Protein AF-A0A925LP72-F1 (afdb_monomer_lite)

pLDDT: mean 83.02, std 10.01, range [37.78, 94.12]

Sequence (219 aa):
MRVFANLFLILFLADGGFSLVDELVSLFSPLMPFTALRSLLAVTVIVMAVPLYLCLGIDRRLPKRVFLPLLIFVYWSLISTWLFPVLADIRIYGLLMAGVQVVLGSLPLCCFRKGGARSLTMPPELFAAPFFSLRNTLIFSAANLPVIPLALVLLVFCAANAYMAEHTSGFMRLEPGGLKMTEKIYRRDNRTIRLAAMIHVGDRQYYDELAGSLAAGRL

Radius of gyration: 23.76 Å; chains: 1; bounding box: 60×34×74 Å

Structure (mmCIF, N/CA/C/O backbone):
data_AF-A0A925LP72-F1
#
_entry.id   AF-A0A925LP72-F1
#
loop_
_atom_site.group_PDB
_atom_site.id
_atom_site.type_symbol
_atom_site.label_atom_id
_atom_site.label_alt_id
_atom_site.label_comp_id
_atom_site.label_asym_id
_atom_site.label_entity_id
_atom_site.label_seq_id
_atom_site.pdbx_PDB_ins_code
_atom_site.Cartn_x
_atom_site.Cartn_y
_atom_site.Cartn_z
_atom_site.occupancy
_atom_site.B_iso_or_equiv
_atom_site.auth_seq_id
_atom_site.auth_comp_id
_atom_site.auth_asym_id
_atom_site.auth_atom_id
_atom_site.pdbx_PDB_model_num
ATOM 1 N N . MET A 1 1 ? 6.183 -9.460 -20.110 1.00 79.62 1 MET A N 1
ATOM 2 C CA . MET A 1 1 ? 6.707 -8.375 -19.244 1.00 79.62 1 MET A CA 1
ATOM 3 C C . MET A 1 1 ? 6.144 -6.999 -19.576 1.00 79.62 1 MET A C 1
ATOM 5 O O . MET A 1 1 ? 5.498 -6.430 -18.710 1.00 79.62 1 MET A O 1
ATOM 9 N N . ARG A 1 2 ? 6.281 -6.474 -20.805 1.00 80.94 2 ARG A N 1
ATOM 10 C CA . ARG A 1 2 ? 5.743 -5.141 -21.164 1.00 80.94 2 ARG A CA 1
ATOM 11 C C . ARG A 1 2 ? 4.233 -4.984 -20.924 1.00 80.94 2 ARG A C 1
ATOM 13 O O . ARG A 1 2 ? 3.815 -4.004 -20.325 1.00 80.94 2 ARG A O 1
ATOM 20 N N . VAL A 1 3 ? 3.425 -5.951 -21.374 1.00 84.00 3 VAL A N 1
ATOM 21 C CA . VAL A 1 3 ? 1.957 -5.924 -21.191 1.00 84.00 3 VAL A CA 1
ATOM 22 C C . VAL A 1 3 ? 1.596 -5.884 -19.708 1.00 84.00 3 VAL A C 1
ATOM 24 O O . VAL A 1 3 ? 0.814 -5.041 -19.296 1.00 84.00 3 VAL A O 1
ATOM 27 N N . PHE A 1 4 ? 2.238 -6.733 -18.907 1.00 86.44 4 PHE A N 1
ATOM 28 C CA . PHE A 1 4 ? 2.049 -6.794 -17.459 1.00 86.44 4 PHE A CA 1
ATOM 29 C C . PHE A 1 4 ? 2.408 -5.471 -16.760 1.00 86.44 4 PHE A C 1
ATOM 31 O O . PHE A 1 4 ? 1.624 -4.951 -15.975 1.00 86.44 4 PHE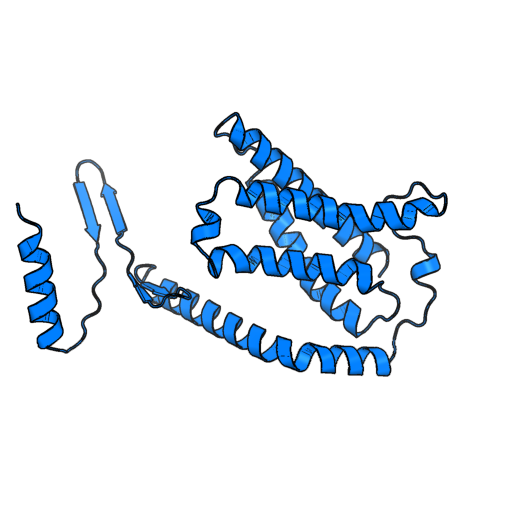 A O 1
ATOM 38 N N . ALA A 1 5 ? 3.557 -4.886 -17.105 1.00 86.19 5 ALA A N 1
ATOM 39 C CA . ALA A 1 5 ? 4.023 -3.616 -16.554 1.00 86.19 5 ALA A CA 1
ATOM 40 C C . ALA A 1 5 ? 3.095 -2.436 -16.914 1.00 86.19 5 ALA A C 1
ATOM 42 O O . ALA A 1 5 ? 2.799 -1.594 -16.068 1.00 86.19 5 ALA A O 1
ATOM 43 N N . ASN A 1 6 ? 2.597 -2.395 -18.154 1.00 87.69 6 ASN A N 1
ATOM 44 C CA . ASN A 1 6 ? 1.632 -1.384 -18.589 1.00 87.69 6 ASN A CA 1
ATOM 45 C C . ASN A 1 6 ? 0.260 -1.586 -17.939 1.00 87.69 6 ASN A C 1
ATOM 47 O O . ASN A 1 6 ? -0.360 -0.610 -17.534 1.00 87.69 6 ASN A O 1
ATOM 51 N N . LEU A 1 7 ? -0.202 -2.835 -17.810 1.00 90.31 7 LEU A N 1
ATOM 52 C CA . LEU A 1 7 ? -1.453 -3.156 -17.127 1.00 90.31 7 LEU A CA 1
ATOM 53 C C . LEU A 1 7 ? -1.408 -2.681 -15.673 1.00 90.31 7 LEU A C 1
ATOM 55 O O . LEU A 1 7 ? -2.336 -2.014 -15.230 1.00 90.31 7 LEU A O 1
ATOM 59 N N . PHE A 1 8 ? -0.308 -2.950 -14.962 1.00 91.25 8 PHE A N 1
ATOM 60 C CA . PHE A 1 8 ? -0.110 -2.435 -13.609 1.00 91.25 8 PHE A CA 1
ATOM 61 C C . PHE A 1 8 ? -0.178 -0.905 -13.563 1.00 91.25 8 PHE A C 1
ATOM 63 O O . PHE A 1 8 ? -0.885 -0.360 -12.725 1.00 91.25 8 PHE A O 1
ATOM 70 N N . LEU A 1 9 ? 0.510 -0.206 -14.474 1.00 90.12 9 LEU A N 1
ATOM 71 C CA . LEU A 1 9 ? 0.504 1.259 -14.508 1.00 90.12 9 LEU A CA 1
ATOM 72 C C . LEU A 1 9 ? -0.904 1.828 -14.752 1.00 90.12 9 LEU A C 1
ATOM 74 O O . LEU A 1 9 ? -1.298 2.789 -14.097 1.00 90.12 9 LEU A O 1
ATOM 78 N N . ILE A 1 10 ? -1.663 1.223 -15.670 1.00 90.56 10 ILE A N 1
ATOM 79 C CA . ILE A 1 10 ? -3.043 1.620 -15.972 1.00 90.56 10 ILE A CA 1
ATOM 80 C C . ILE A 1 10 ? -3.939 1.394 -14.754 1.00 90.56 10 ILE A C 1
ATOM 82 O O . ILE A 1 10 ? -4.681 2.297 -14.383 1.00 90.56 10 ILE A O 1
ATOM 86 N N . LEU A 1 11 ? -3.851 0.225 -14.114 1.00 92.44 11 LEU A N 1
ATOM 87 C CA . LEU A 1 11 ? -4.634 -0.090 -12.918 1.00 92.44 11 LEU A CA 1
ATOM 88 C C . LEU A 1 11 ? -4.282 0.837 -11.751 1.00 92.44 11 LEU A C 1
ATOM 90 O O . LEU A 1 11 ? -5.181 1.345 -11.095 1.00 92.44 11 LEU A O 1
ATOM 94 N N . PHE A 1 12 ? -2.995 1.114 -11.539 1.00 92.50 12 PHE A N 1
ATOM 95 C CA . PHE A 1 12 ? -2.516 2.029 -10.503 1.00 92.50 12 PHE A CA 1
ATOM 96 C C . PHE A 1 12 ? -3.043 3.456 -10.706 1.00 92.50 12 PHE A C 1
ATOM 98 O O . PHE A 1 12 ? -3.437 4.118 -9.745 1.00 92.50 12 PHE A O 1
ATOM 105 N N . LEU A 1 13 ? -3.072 3.928 -11.957 1.00 92.56 13 LEU A N 1
ATOM 106 C CA . LEU A 1 13 ? -3.599 5.246 -12.299 1.00 92.56 13 LEU A CA 1
ATOM 107 C C . LEU A 1 13 ? -5.129 5.295 -12.210 1.00 92.56 13 LEU A C 1
ATOM 109 O O . LEU A 1 13 ? -5.672 6.292 -11.744 1.00 92.56 13 LEU A O 1
ATOM 113 N N . ALA A 1 14 ? -5.816 4.233 -12.638 1.00 91.81 14 ALA A N 1
ATOM 114 C CA . ALA A 1 14 ? -7.264 4.117 -12.511 1.00 91.81 14 ALA A CA 1
ATOM 115 C C . ALA A 1 14 ? -7.679 4.150 -11.036 1.00 91.81 14 ALA A C 1
ATOM 117 O O . ALA A 1 14 ? -8.531 4.951 -10.669 1.00 91.81 14 ALA A O 1
ATOM 118 N N . ASP A 1 15 ? -7.028 3.353 -10.190 1.00 92.75 15 ASP A N 1
ATOM 119 C CA . ASP A 1 15 ? -7.256 3.324 -8.744 1.00 92.75 15 ASP A CA 1
ATOM 120 C C . ASP A 1 15 ? -7.061 4.706 -8.097 1.00 92.75 15 ASP A C 1
ATOM 122 O O . ASP A 1 15 ? -7.951 5.202 -7.404 1.00 92.75 15 ASP A O 1
ATOM 126 N N . GLY A 1 16 ? -5.955 5.391 -8.409 1.00 90.62 16 GLY A N 1
ATOM 127 C CA . GLY A 1 16 ? -5.700 6.747 -7.914 1.00 90.62 16 GLY A CA 1
ATOM 128 C C . GLY A 1 16 ? -6.714 7.772 -8.426 1.00 90.62 16 GLY A C 1
ATOM 129 O O . GLY A 1 16 ? -7.146 8.643 -7.676 1.00 90.62 16 GLY A O 1
ATOM 130 N N . GLY A 1 17 ? -7.137 7.655 -9.687 1.00 91.00 17 GLY A N 1
ATOM 131 C CA . GLY A 1 17 ? -8.139 8.531 -10.292 1.00 91.00 17 GLY A CA 1
ATOM 132 C C . GLY A 1 17 ? -9.524 8.366 -9.666 1.00 91.00 17 GLY A C 1
ATOM 133 O O . GLY A 1 17 ? -10.138 9.360 -9.286 1.00 91.00 17 GLY A O 1
ATOM 134 N N . PHE A 1 18 ? -9.996 7.125 -9.503 1.00 91.44 18 PHE A N 1
ATOM 135 C CA . PHE A 1 18 ? -11.258 6.846 -8.813 1.00 91.44 18 PHE A CA 1
ATOM 136 C C . PHE A 1 18 ? -11.201 7.288 -7.354 1.00 91.44 18 PHE A C 1
ATOM 138 O O . PHE A 1 18 ? -12.148 7.909 -6.885 1.00 91.44 18 PHE A O 1
ATOM 145 N N . SER A 1 19 ? -10.083 7.041 -6.665 1.00 90.50 19 SER A N 1
ATOM 146 C CA . SER A 1 19 ? -9.875 7.513 -5.294 1.00 90.50 19 SER A CA 1
ATOM 147 C C . SER A 1 19 ? -9.946 9.034 -5.202 1.00 90.50 19 SER A C 1
ATOM 149 O O . SER A 1 19 ? -10.631 9.558 -4.334 1.00 90.50 19 SER A O 1
ATOM 151 N N . LEU A 1 20 ? -9.315 9.759 -6.129 1.00 90.56 20 LEU A N 1
ATOM 152 C CA . LEU A 1 20 ? -9.343 11.220 -6.136 1.00 90.56 20 LEU A CA 1
ATOM 153 C C . LEU A 1 20 ? -10.759 11.760 -6.363 1.00 90.56 20 LEU A C 1
ATOM 155 O O . LEU A 1 20 ? -11.167 12.704 -5.694 1.00 90.56 20 LEU A O 1
ATOM 159 N N . VAL A 1 21 ? -11.513 11.164 -7.290 1.00 90.19 21 VAL A N 1
ATOM 160 C CA . VAL A 1 21 ? -12.903 11.557 -7.552 1.00 90.19 21 VAL A CA 1
ATOM 161 C C . VAL A 1 21 ? -13.789 11.276 -6.339 1.00 90.19 21 VAL A C 1
ATOM 163 O O . VAL A 1 21 ? -14.541 12.160 -5.947 1.00 90.19 21 VAL A O 1
ATOM 166 N N . ASP A 1 22 ? -13.689 10.092 -5.729 1.00 88.19 22 ASP A N 1
ATOM 167 C CA . ASP A 1 22 ? -14.488 9.711 -4.552 1.00 88.19 22 ASP A CA 1
ATOM 168 C C . ASP A 1 22 ? -14.192 10.654 -3.368 1.00 88.19 22 ASP A C 1
ATOM 170 O O . ASP A 1 22 ? -15.114 11.189 -2.755 1.00 88.19 22 ASP A O 1
ATOM 174 N N . GLU A 1 23 ? -12.913 10.964 -3.119 1.00 88.94 23 GLU A N 1
ATOM 175 C CA . GLU A 1 23 ? -12.492 11.909 -2.076 1.00 88.94 23 GLU A CA 1
ATOM 176 C C . GLU A 1 23 ? -12.996 13.335 -2.355 1.00 88.94 23 GLU A C 1
ATOM 178 O O . GLU A 1 23 ? -13.520 13.992 -1.456 1.00 88.94 23 GLU A O 1
ATOM 183 N N . LEU A 1 24 ? -12.919 13.812 -3.604 1.00 88.69 24 LEU A N 1
ATOM 184 C CA . LEU A 1 24 ? -13.443 15.127 -3.991 1.00 88.69 24 LEU A CA 1
ATOM 185 C C . LEU A 1 24 ? -14.967 15.205 -3.861 1.00 88.69 24 LEU A C 1
ATOM 187 O O . LEU A 1 24 ? -15.479 16.199 -3.352 1.00 88.69 24 LEU A O 1
ATOM 191 N N . VAL A 1 25 ? -15.698 14.173 -4.288 1.00 87.69 25 VAL A N 1
ATOM 192 C CA . VAL A 1 25 ? -17.160 14.107 -4.133 1.00 87.69 25 VAL A CA 1
ATOM 193 C C . VAL A 1 25 ? -17.532 14.111 -2.653 1.00 87.69 25 VAL A C 1
ATOM 195 O O . VAL A 1 25 ? -18.443 14.848 -2.272 1.00 87.69 25 VAL A O 1
ATOM 198 N N . SER A 1 26 ? -16.771 13.396 -1.815 1.00 85.19 26 SER A N 1
ATOM 199 C CA . SER A 1 26 ? -16.993 13.337 -0.367 1.00 85.19 26 SER A CA 1
ATOM 200 C C . SER A 1 26 ? -16.921 14.711 0.323 1.00 85.19 26 SER A C 1
ATOM 202 O O . SER A 1 26 ? -17.519 14.919 1.384 1.00 85.19 26 SER A O 1
ATOM 204 N N . LEU A 1 27 ? -16.207 15.680 -0.271 1.00 84.94 27 LEU A N 1
ATOM 205 C CA . LEU A 1 27 ? -16.134 17.053 0.237 1.00 84.94 27 LEU A CA 1
ATOM 206 C C . LEU A 1 27 ? -17.454 17.810 0.061 1.00 84.94 27 LEU A C 1
ATOM 208 O O . LEU A 1 27 ? -17.785 18.627 0.919 1.00 84.94 27 LEU A O 1
ATOM 212 N N . PHE A 1 28 ? -18.196 17.535 -1.015 1.00 84.50 28 PHE A N 1
ATOM 213 C CA . PHE A 1 28 ? -19.440 18.232 -1.363 1.00 84.50 28 PHE A CA 1
ATOM 214 C C . PHE A 1 28 ? -20.700 17.465 -0.950 1.00 84.50 28 PHE A C 1
ATOM 216 O O . PHE A 1 28 ? -21.743 18.073 -0.725 1.00 84.50 28 PHE A O 1
ATOM 223 N N . SER A 1 29 ? -20.623 16.140 -0.856 1.00 81.31 29 SER A N 1
ATOM 224 C CA . SER A 1 29 ? -21.742 15.268 -0.509 1.00 81.31 29 SER A CA 1
ATOM 225 C C . SER A 1 29 ? -21.229 14.052 0.261 1.00 81.31 29 SER A C 1
ATOM 227 O O . SER A 1 29 ? -20.168 13.545 -0.074 1.00 81.31 29 SER A O 1
ATOM 229 N N . PRO A 1 30 ? -21.961 13.512 1.250 1.00 78.75 30 PRO A N 1
ATOM 230 C CA . PRO A 1 30 ? -21.555 12.292 1.958 1.00 78.75 30 PRO A CA 1
ATOM 231 C C . PRO A 1 30 ? -21.614 11.018 1.090 1.00 78.75 30 PRO A C 1
ATOM 233 O O . PRO A 1 30 ? -21.387 9.918 1.591 1.00 78.75 30 PRO A O 1
ATOM 236 N N . LEU A 1 31 ? -21.957 11.135 -0.194 1.00 77.69 31 LEU A N 1
ATOM 237 C CA . LEU A 1 31 ? -22.021 10.018 -1.128 1.00 77.69 31 LEU A CA 1
ATOM 238 C C . LEU A 1 31 ? -20.611 9.576 -1.538 1.00 77.69 31 LEU A C 1
ATOM 240 O O . LEU A 1 31 ? -19.831 10.378 -2.041 1.00 77.69 31 LEU A O 1
ATOM 244 N N . MET A 1 32 ? -20.330 8.279 -1.402 1.00 75.38 32 MET A N 1
ATOM 245 C CA . MET A 1 32 ? -19.122 7.635 -1.931 1.00 75.38 32 MET A CA 1
ATOM 246 C C . MET A 1 32 ? -19.515 6.586 -2.986 1.00 75.38 32 MET A C 1
ATOM 248 O O . MET A 1 32 ? -19.580 5.386 -2.701 1.00 75.38 32 MET A O 1
ATOM 252 N N . PRO A 1 33 ? -19.899 7.019 -4.199 1.00 76.50 33 PRO A N 1
ATOM 253 C CA . PRO A 1 33 ? -20.517 6.145 -5.196 1.00 76.50 33 PRO A CA 1
ATOM 254 C C . PRO A 1 33 ? -19.574 5.056 -5.724 1.00 76.50 33 PRO A C 1
ATOM 256 O O . PRO A 1 33 ? -20.047 4.030 -6.212 1.00 76.50 33 PRO A O 1
ATOM 2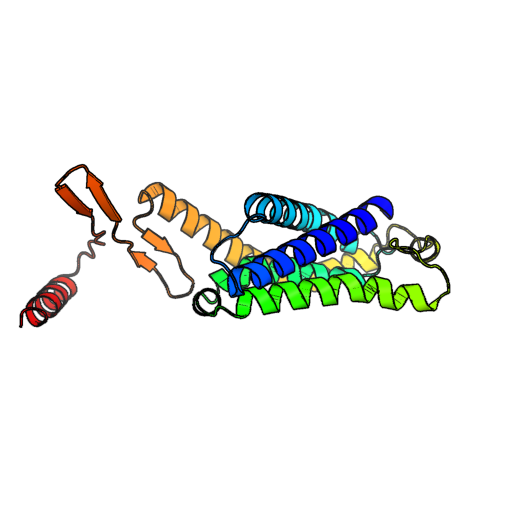59 N N . PHE A 1 34 ? -18.255 5.248 -5.625 1.00 85.25 34 PHE A N 1
ATOM 260 C CA . PHE A 1 34 ? -17.272 4.341 -6.221 1.00 85.25 34 PHE A CA 1
ATOM 261 C C . PHE A 1 34 ? -16.526 3.480 -5.203 1.00 85.25 34 PHE A C 1
ATOM 263 O O . PHE A 1 34 ? -15.600 2.771 -5.593 1.00 85.25 34 PHE A O 1
ATOM 270 N N . THR A 1 35 ? -16.931 3.466 -3.928 1.00 85.25 35 THR A N 1
ATOM 271 C CA . THR A 1 35 ? -16.190 2.757 -2.870 1.00 85.25 35 THR A CA 1
ATOM 272 C C . THR A 1 35 ? -15.941 1.284 -3.195 1.00 85.25 35 THR A C 1
ATOM 274 O O . THR A 1 35 ? -14.809 0.825 -3.082 1.00 85.25 35 THR A O 1
ATOM 277 N N . ALA A 1 36 ? -16.954 0.544 -3.659 1.00 86.44 36 ALA A N 1
ATOM 278 C CA . ALA A 1 36 ? -16.795 -0.876 -3.985 1.00 86.44 36 ALA A CA 1
ATOM 279 C C . ALA A 1 36 ? -15.799 -1.106 -5.138 1.00 86.44 36 ALA A C 1
ATOM 281 O O . ALA A 1 36 ? -14.944 -1.990 -5.062 1.00 86.44 36 ALA A O 1
ATOM 282 N N . LEU A 1 37 ? -15.881 -0.282 -6.189 1.00 88.69 37 LEU A N 1
ATOM 283 C CA . LEU A 1 37 ? -14.972 -0.350 -7.333 1.00 88.69 37 LEU A CA 1
ATOM 284 C C . LEU A 1 37 ? -13.542 0.027 -6.928 1.00 88.69 37 LEU A C 1
ATOM 286 O O . LEU A 1 37 ? -12.600 -0.664 -7.304 1.00 88.69 37 LEU A O 1
ATOM 290 N N . ARG A 1 38 ? -13.389 1.079 -6.118 1.00 88.38 38 ARG A N 1
ATOM 291 C CA . ARG A 1 38 ? -12.112 1.523 -5.554 1.00 88.38 38 ARG A CA 1
ATOM 292 C C . ARG A 1 38 ? -11.467 0.422 -4.718 1.00 88.38 38 ARG A C 1
ATOM 294 O O . ARG A 1 38 ? -10.306 0.104 -4.929 1.00 88.38 38 ARG A O 1
ATOM 301 N N . SER A 1 39 ? -12.221 -0.226 -3.829 1.00 88.69 39 SER A N 1
ATOM 302 C CA . SER A 1 39 ? -11.709 -1.349 -3.036 1.00 88.69 39 SER A CA 1
ATOM 303 C C . SER A 1 39 ? -11.246 -2.517 -3.913 1.00 88.69 39 SER A C 1
ATOM 305 O O . SER A 1 39 ? -10.181 -3.079 -3.663 1.00 88.69 39 SER A O 1
ATOM 307 N N . LEU A 1 40 ? -11.999 -2.864 -4.962 1.00 91.94 40 LEU A N 1
ATOM 308 C CA . LEU A 1 40 ? -11.613 -3.923 -5.898 1.00 91.94 40 LEU A CA 1
ATOM 309 C C . LEU A 1 40 ? -10.328 -3.573 -6.666 1.00 91.94 40 LEU A C 1
ATOM 311 O O . LEU A 1 40 ? -9.435 -4.415 -6.803 1.00 91.94 40 LEU A O 1
ATOM 315 N N . LEU A 1 41 ? -10.224 -2.336 -7.158 1.00 91.94 41 LEU A N 1
ATOM 316 C CA . LEU A 1 41 ? -9.043 -1.844 -7.864 1.00 91.94 41 LEU A CA 1
ATOM 317 C C . LEU A 1 41 ? -7.819 -1.823 -6.948 1.00 91.94 41 LEU A C 1
ATOM 319 O O . LEU A 1 41 ? -6.793 -2.390 -7.321 1.00 91.94 41 LEU A O 1
ATOM 323 N N . ALA A 1 42 ? -7.944 -1.278 -5.738 1.00 90.81 42 ALA A N 1
ATOM 324 C CA . ALA A 1 42 ? -6.874 -1.238 -4.749 1.00 90.81 42 ALA A CA 1
ATOM 325 C C . ALA A 1 42 ? -6.340 -2.645 -4.430 1.00 90.81 42 ALA A C 1
ATOM 327 O O . ALA A 1 42 ? -5.132 -2.882 -4.497 1.00 90.81 42 ALA A O 1
ATOM 328 N N . VAL A 1 43 ? -7.226 -3.617 -4.172 1.00 91.19 43 VAL A N 1
ATOM 329 C CA . VAL A 1 43 ? -6.825 -5.018 -3.940 1.00 91.19 43 VAL A CA 1
ATOM 330 C C . VAL A 1 43 ? -6.106 -5.591 -5.160 1.00 91.19 43 VAL A C 1
ATOM 332 O O . VAL A 1 43 ? -5.055 -6.215 -5.021 1.00 91.19 43 VAL A O 1
ATOM 335 N N . THR A 1 44 ? -6.621 -5.342 -6.365 1.00 92.62 44 THR A N 1
ATOM 336 C CA . THR A 1 44 ? -5.998 -5.817 -7.609 1.00 92.62 44 THR A CA 1
ATOM 337 C C . THR A 1 44 ? -4.595 -5.232 -7.789 1.00 92.62 44 THR A C 1
ATOM 339 O O . THR A 1 44 ? -3.660 -5.958 -8.129 1.00 92.62 44 THR A O 1
ATOM 342 N N . VAL A 1 45 ? -4.416 -3.935 -7.523 1.00 93.62 45 VAL A N 1
ATOM 343 C CA . VAL A 1 45 ? -3.121 -3.245 -7.597 1.00 93.62 45 VAL A CA 1
ATOM 344 C C . VAL A 1 45 ? -2.137 -3.817 -6.576 1.00 93.62 45 VAL A C 1
ATOM 346 O O . VAL A 1 45 ? -0.996 -4.102 -6.940 1.00 93.62 45 VAL A O 1
ATOM 349 N N . ILE A 1 46 ? -2.571 -4.054 -5.335 1.00 91.88 46 ILE A N 1
ATOM 350 C CA . ILE A 1 46 ? -1.743 -4.663 -4.282 1.00 91.88 46 ILE A CA 1
ATOM 351 C C . ILE A 1 46 ? -1.309 -6.079 -4.681 1.00 91.88 46 ILE A C 1
ATOM 353 O O . ILE A 1 46 ? -0.125 -6.407 -4.611 1.00 91.88 46 ILE A O 1
ATOM 357 N N . VAL A 1 47 ? -2.237 -6.910 -5.161 1.00 92.50 47 VAL A N 1
ATOM 358 C CA . VAL A 1 47 ? -1.927 -8.280 -5.599 1.00 92.50 47 VAL A CA 1
ATOM 359 C C . VAL A 1 47 ? -0.952 -8.276 -6.775 1.00 92.50 47 VAL A C 1
ATOM 361 O O . VAL A 1 47 ? -0.037 -9.092 -6.806 1.00 92.50 47 VAL A O 1
ATOM 364 N N . MET A 1 48 ? -1.090 -7.339 -7.717 1.00 92.19 48 MET A N 1
ATOM 365 C CA . MET A 1 48 ? -0.183 -7.186 -8.861 1.00 92.19 48 MET A CA 1
ATOM 366 C C . MET A 1 48 ? 1.192 -6.615 -8.473 1.00 92.19 48 MET A C 1
ATOM 368 O O . MET A 1 48 ? 2.190 -6.911 -9.138 1.00 92.19 48 MET A O 1
ATOM 372 N N . ALA A 1 49 ? 1.272 -5.826 -7.398 1.00 92.00 49 ALA A N 1
ATOM 373 C CA . ALA A 1 49 ? 2.514 -5.239 -6.901 1.00 92.00 49 ALA A CA 1
ATOM 374 C C . ALA A 1 49 ? 3.522 -6.307 -6.439 1.00 92.00 49 ALA A C 1
ATOM 376 O O . ALA A 1 49 ? 4.724 -6.148 -6.658 1.00 92.00 49 ALA A O 1
ATOM 377 N N . VAL A 1 50 ? 3.048 -7.415 -5.859 1.00 90.50 50 VAL A N 1
ATOM 378 C CA . VAL A 1 50 ? 3.890 -8.524 -5.373 1.00 90.50 50 VAL A CA 1
ATOM 379 C C . VAL A 1 50 ? 4.704 -9.185 -6.502 1.00 90.50 50 VAL A C 1
ATOM 381 O O . VAL A 1 50 ? 5.937 -9.130 -6.456 1.00 90.50 50 VAL A O 1
ATOM 384 N N . PRO A 1 51 ? 4.091 -9.768 -7.553 1.00 90.88 51 PRO A N 1
ATOM 385 C CA . PRO A 1 51 ? 4.837 -10.353 -8.660 1.00 90.88 51 PRO A CA 1
ATOM 386 C C . PRO A 1 51 ? 5.650 -9.304 -9.424 1.00 90.88 51 PRO A C 1
ATOM 388 O O . PRO A 1 51 ? 6.757 -9.614 -9.860 1.00 90.88 51 PRO A O 1
ATOM 391 N N . LEU A 1 52 ? 5.175 -8.056 -9.549 1.00 90.56 52 LEU A N 1
ATOM 392 C CA . LEU A 1 52 ? 5.951 -6.991 -10.191 1.00 90.56 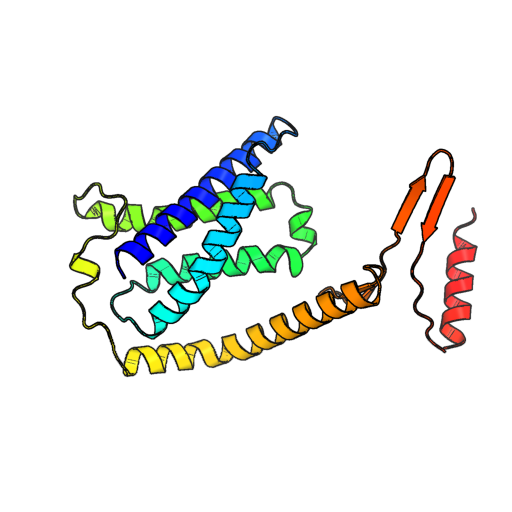52 LEU A CA 1
ATOM 393 C C . LEU A 1 52 ? 7.247 -6.688 -9.430 1.00 90.56 52 LEU A C 1
ATOM 395 O O . LEU A 1 52 ? 8.302 -6.539 -10.047 1.00 90.56 52 LEU A O 1
ATOM 399 N N . TYR A 1 53 ? 7.185 -6.643 -8.102 1.00 90.62 53 TYR A N 1
ATOM 400 C CA . TYR A 1 53 ? 8.351 -6.448 -7.253 1.00 90.62 53 TYR A CA 1
ATOM 401 C C . TYR A 1 53 ? 9.369 -7.589 -7.399 1.00 90.62 53 TYR A C 1
ATOM 403 O O . TYR A 1 53 ? 10.557 -7.327 -7.593 1.00 90.62 53 TYR A O 1
ATOM 411 N N . LEU A 1 54 ? 8.916 -8.849 -7.413 1.00 88.38 54 LEU A N 1
ATOM 412 C CA . LEU A 1 54 ? 9.790 -10.000 -7.679 1.00 88.38 54 LEU A CA 1
ATOM 413 C C . LEU A 1 54 ? 10.425 -9.918 -9.077 1.00 88.38 54 LEU A C 1
ATOM 415 O O . LEU A 1 54 ? 11.625 -10.158 -9.242 1.00 88.38 54 LEU A O 1
ATOM 419 N N . CYS A 1 55 ? 9.649 -9.492 -10.079 1.00 87.81 55 CYS A N 1
ATOM 420 C CA . CYS A 1 55 ? 10.150 -9.269 -11.431 1.00 87.81 55 CYS A CA 1
ATOM 421 C C . CYS A 1 55 ? 11.240 -8.191 -11.486 1.00 87.81 55 CYS A C 1
ATOM 423 O O . CYS A 1 55 ? 12.149 -8.333 -12.289 1.00 87.81 55 CYS A O 1
ATOM 425 N N . LEU A 1 56 ? 11.224 -7.153 -10.639 1.00 87.31 56 LEU A N 1
ATOM 426 C CA . LEU A 1 56 ? 12.311 -6.157 -10.596 1.00 87.31 56 LEU A CA 1
ATOM 427 C C . LEU A 1 56 ? 13.655 -6.751 -10.137 1.00 87.31 56 LEU A C 1
ATOM 429 O O . LEU A 1 56 ? 14.722 -6.243 -10.505 1.00 87.31 56 LEU A O 1
ATOM 433 N N . GLY A 1 57 ? 13.628 -7.812 -9.329 1.00 85.06 57 GLY A N 1
ATOM 434 C CA . GLY A 1 57 ? 14.833 -8.523 -8.903 1.00 85.06 57 GLY A CA 1
ATOM 435 C C . GLY A 1 57 ? 15.419 -9.420 -9.993 1.00 85.06 57 GLY A C 1
ATOM 436 O O . GLY A 1 57 ? 16.641 -9.493 -10.157 1.00 85.06 57 GLY A O 1
ATOM 437 N N . ILE A 1 58 ? 14.551 -10.077 -10.763 1.00 84.38 58 ILE A N 1
ATOM 438 C CA . ILE A 1 58 ? 14.938 -11.057 -11.786 1.00 84.38 58 ILE A CA 1
ATOM 439 C C . ILE A 1 58 ? 15.193 -10.379 -13.139 1.00 84.38 58 ILE A C 1
ATOM 441 O O . ILE A 1 58 ? 16.242 -10.593 -13.746 1.00 84.38 58 ILE A O 1
ATOM 445 N N . ASP A 1 59 ? 14.253 -9.547 -13.592 1.00 83.06 59 ASP A N 1
ATOM 446 C CA . ASP A 1 59 ? 14.258 -8.900 -14.902 1.00 83.06 59 ASP A CA 1
ATOM 447 C C . ASP A 1 59 ? 14.990 -7.551 -14.848 1.00 83.06 59 ASP A C 1
ATOM 449 O O . ASP A 1 59 ? 14.558 -6.588 -14.205 1.00 83.06 59 ASP A O 1
ATOM 453 N N . ARG A 1 60 ? 16.114 -7.456 -15.562 1.00 79.50 60 ARG A N 1
ATOM 454 C CA . ARG A 1 60 ? 16.897 -6.216 -15.675 1.00 79.50 60 ARG A CA 1
ATOM 455 C C . ARG A 1 60 ? 16.240 -5.181 -16.599 1.00 79.50 60 ARG A C 1
ATOM 457 O O . ARG A 1 60 ? 16.598 -4.006 -16.534 1.00 79.50 60 ARG A O 1
ATOM 464 N N . ARG A 1 61 ? 15.296 -5.587 -17.454 1.00 79.81 61 ARG A N 1
ATOM 465 C CA . ARG A 1 61 ? 14.628 -4.716 -18.439 1.00 79.81 61 ARG A CA 1
ATOM 466 C C . ARG A 1 61 ? 13.678 -3.716 -17.794 1.00 79.81 61 ARG A C 1
ATOM 468 O O . ARG A 1 61 ? 13.383 -2.682 -18.385 1.00 79.81 61 ARG A O 1
ATOM 475 N N . LEU A 1 62 ? 13.165 -4.021 -16.603 1.00 81.38 62 LEU A N 1
ATOM 476 C CA . LEU A 1 62 ? 12.194 -3.159 -15.946 1.00 81.38 62 LEU A CA 1
ATOM 477 C C . LEU A 1 62 ? 12.875 -1.900 -15.380 1.00 81.38 62 LEU A C 1
ATOM 479 O O . LEU A 1 62 ? 13.824 -2.009 -14.596 1.00 81.38 62 LEU A O 1
ATOM 483 N N . PRO A 1 63 ? 12.387 -0.689 -15.713 1.00 82.31 63 PRO A N 1
ATOM 484 C CA . PRO A 1 63 ? 12.947 0.551 -15.193 1.00 82.31 63 PRO A CA 1
ATOM 485 C C . PRO A 1 63 ? 12.653 0.681 -13.692 1.00 82.31 63 PRO A C 1
ATOM 487 O O . PRO A 1 63 ? 11.630 1.226 -13.281 1.00 82.31 63 PRO A O 1
ATOM 490 N N . LYS A 1 64 ? 13.583 0.209 -12.851 1.00 84.44 64 LYS A N 1
ATOM 491 C CA . LYS A 1 64 ? 13.480 0.236 -11.378 1.00 84.44 64 LYS A CA 1
ATOM 492 C C . LYS A 1 64 ? 13.167 1.626 -10.828 1.00 84.44 64 LYS A C 1
ATOM 494 O O . LYS A 1 64 ? 12.379 1.752 -9.904 1.00 84.44 64 LYS A O 1
ATOM 499 N N . ARG A 1 65 ? 13.732 2.672 -11.438 1.00 82.75 65 ARG A N 1
ATOM 500 C CA . ARG A 1 65 ? 13.495 4.076 -11.056 1.00 82.75 65 ARG A CA 1
ATOM 501 C C . ARG A 1 65 ? 12.036 4.505 -11.208 1.00 82.75 65 ARG A C 1
ATOM 503 O O . ARG A 1 65 ? 11.609 5.416 -10.516 1.00 82.75 65 ARG A O 1
ATOM 510 N N . VAL A 1 66 ? 11.302 3.863 -12.115 1.00 84.62 66 VAL A N 1
ATOM 511 C CA . VAL A 1 66 ? 9.884 4.127 -12.350 1.00 84.62 66 VAL A CA 1
ATOM 512 C C . VAL A 1 66 ? 9.030 3.283 -11.418 1.00 84.62 66 VAL A C 1
ATOM 514 O O . VAL A 1 66 ? 8.212 3.835 -10.707 1.00 84.62 66 VAL A O 1
ATOM 517 N N . PHE A 1 67 ? 9.217 1.964 -11.381 1.00 88.25 67 PHE A N 1
ATOM 518 C CA . PHE A 1 67 ? 8.299 1.096 -10.636 1.00 88.25 67 PHE A CA 1
ATOM 519 C C . PHE A 1 67 ? 8.540 1.074 -9.125 1.00 88.25 67 PHE A C 1
ATOM 521 O O . PHE A 1 67 ? 7.596 0.853 -8.375 1.00 88.25 67 PHE A O 1
ATOM 528 N N . LEU A 1 68 ? 9.767 1.319 -8.657 1.00 89.38 68 LEU A N 1
ATOM 529 C CA . LEU A 1 68 ? 10.077 1.253 -7.228 1.00 89.38 68 LEU A CA 1
ATOM 530 C C . LEU A 1 68 ? 9.321 2.320 -6.406 1.00 89.38 68 LEU A C 1
ATOM 532 O O . LEU A 1 68 ? 8.712 1.929 -5.414 1.00 89.38 68 LEU A O 1
ATOM 536 N N . PRO A 1 69 ? 9.258 3.611 -6.805 1.00 91.56 69 PRO A N 1
ATOM 537 C CA . PRO A 1 69 ? 8.433 4.600 -6.103 1.00 91.56 69 PRO A CA 1
ATOM 538 C C . PRO A 1 69 ? 6.946 4.232 -6.049 1.00 91.56 69 PRO A C 1
ATOM 540 O O . PRO A 1 69 ? 6.317 4.413 -5.011 1.00 91.56 69 PRO A O 1
ATOM 543 N N . LEU A 1 70 ? 6.392 3.678 -7.137 1.00 92.69 70 LEU A N 1
ATOM 544 C CA . LEU A 1 70 ? 4.992 3.240 -7.182 1.00 92.69 70 LEU A CA 1
ATOM 545 C C . LEU A 1 70 ? 4.749 2.095 -6.196 1.00 92.69 70 LEU A C 1
ATOM 547 O O . LEU A 1 70 ? 3.793 2.137 -5.434 1.00 92.69 70 LEU A O 1
ATOM 551 N N . LEU A 1 71 ? 5.632 1.094 -6.173 1.00 92.38 71 LEU A N 1
ATOM 552 C CA . LEU A 1 71 ? 5.525 -0.034 -5.247 1.00 92.38 71 LEU A CA 1
ATOM 553 C C . LEU A 1 71 ? 5.651 0.416 -3.790 1.00 92.38 71 LEU A C 1
ATOM 555 O O . LEU A 1 71 ? 4.836 0.018 -2.964 1.00 92.38 71 LEU A O 1
ATOM 559 N N . ILE A 1 72 ? 6.628 1.276 -3.484 1.00 92.44 72 ILE A N 1
ATOM 560 C CA . ILE A 1 72 ? 6.782 1.859 -2.145 1.00 92.44 72 ILE A CA 1
ATOM 561 C C . ILE A 1 72 ? 5.500 2.588 -1.742 1.00 92.44 72 ILE A C 1
ATOM 563 O O . ILE A 1 72 ? 5.031 2.397 -0.626 1.00 92.44 72 ILE A O 1
ATOM 567 N N . PHE A 1 73 ? 4.907 3.371 -2.647 1.00 94.12 73 PHE A N 1
ATOM 568 C CA . PHE A 1 73 ? 3.654 4.068 -2.383 1.00 94.12 73 PHE A CA 1
ATOM 569 C C . PHE A 1 73 ? 2.495 3.101 -2.089 1.00 94.12 73 PHE A C 1
ATOM 571 O O . PHE A 1 73 ? 1.801 3.298 -1.096 1.00 94.12 73 PHE A O 1
ATOM 578 N N . VAL A 1 74 ? 2.318 2.038 -2.887 1.00 92.50 74 VAL A N 1
ATOM 579 C CA . VAL A 1 74 ? 1.273 1.019 -2.650 1.00 92.50 74 VAL A CA 1
ATOM 580 C C . VAL A 1 74 ? 1.417 0.420 -1.248 1.00 92.50 74 VAL A C 1
ATOM 582 O O . VAL A 1 74 ? 0.471 0.454 -0.463 1.00 92.50 74 VAL A O 1
ATOM 585 N N . TYR A 1 75 ? 2.606 -0.074 -0.892 1.00 90.19 75 TYR A N 1
ATOM 586 C CA . TYR A 1 75 ? 2.827 -0.674 0.427 1.00 90.19 75 TYR A CA 1
ATOM 587 C C . TYR A 1 75 ? 2.719 0.342 1.567 1.00 90.19 75 TYR A C 1
ATOM 589 O O . TYR A 1 75 ? 2.171 0.022 2.619 1.00 90.19 75 TYR A O 1
ATOM 597 N N . TRP A 1 76 ? 3.191 1.574 1.362 1.00 91.94 76 TRP A N 1
ATOM 598 C CA . TRP A 1 76 ? 3.042 2.643 2.343 1.00 91.94 76 TRP A CA 1
ATOM 599 C C . TRP A 1 76 ? 1.570 2.954 2.603 1.00 91.94 76 TRP A C 1
ATOM 601 O O . TRP A 1 76 ? 1.170 2.991 3.757 1.00 91.94 76 TRP A O 1
ATOM 611 N N . SER A 1 77 ? 0.754 3.097 1.554 1.00 90.06 77 SER A N 1
ATOM 612 C CA . SER A 1 77 ? -0.680 3.383 1.684 1.00 90.06 77 SER A CA 1
ATOM 6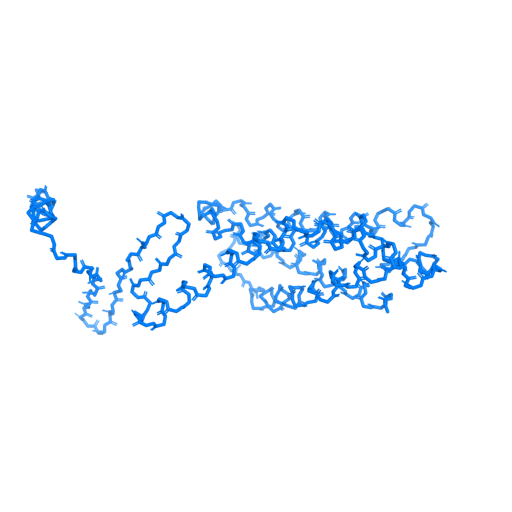13 C C . SER A 1 77 ? -1.453 2.292 2.429 1.00 90.06 77 SER A C 1
ATOM 615 O O . SER A 1 77 ? -2.417 2.592 3.126 1.00 90.06 77 SER A O 1
ATOM 617 N N . LEU A 1 78 ? -1.003 1.037 2.330 1.00 87.44 78 LEU A N 1
ATOM 618 C CA . LEU A 1 78 ? -1.594 -0.091 3.047 1.00 87.44 78 LEU A CA 1
ATOM 619 C C . LEU A 1 78 ? -1.280 -0.055 4.551 1.00 87.44 78 LEU A C 1
ATOM 621 O O . LEU A 1 78 ? -2.104 -0.456 5.368 1.00 87.44 78 LEU A O 1
ATOM 625 N N . ILE A 1 79 ? -0.073 0.383 4.912 1.00 87.38 79 ILE A N 1
ATOM 626 C CA . ILE A 1 79 ? 0.457 0.255 6.275 1.00 87.38 79 ILE A CA 1
ATOM 627 C C . ILE A 1 79 ? 0.333 1.571 7.064 1.00 87.38 79 ILE A C 1
ATOM 629 O O . ILE A 1 79 ? 0.255 1.546 8.292 1.00 87.38 79 ILE A O 1
ATOM 633 N N . SER A 1 80 ? 0.294 2.728 6.402 1.00 89.00 80 SER A N 1
ATOM 634 C CA . SER A 1 80 ? 0.407 4.046 7.040 1.00 89.00 80 SER A CA 1
ATOM 635 C C . SER A 1 80 ? -0.718 4.352 8.025 1.00 89.00 80 SER A C 1
ATOM 637 O O . SER A 1 80 ? -0.438 4.792 9.137 1.00 89.00 80 SER A O 1
ATOM 639 N N . THR A 1 81 ? -1.975 4.090 7.661 1.00 84.81 81 THR A N 1
ATOM 640 C CA . THR A 1 81 ? -3.139 4.319 8.537 1.00 84.81 81 THR A CA 1
ATOM 641 C C . THR A 1 81 ? -3.161 3.370 9.724 1.00 84.81 81 THR A C 1
ATOM 643 O O . THR A 1 81 ? -3.723 3.687 10.766 1.00 84.81 81 THR A O 1
ATOM 646 N N . TRP A 1 82 ? -2.546 2.201 9.576 1.00 82.56 82 TRP A N 1
ATOM 647 C CA . TRP A 1 82 ? -2.430 1.231 10.650 1.00 82.56 82 TRP A CA 1
ATOM 648 C C . TRP A 1 82 ? -1.286 1.577 11.615 1.00 82.56 82 TRP A C 1
ATOM 650 O O . TRP A 1 82 ? -1.466 1.492 12.828 1.00 82.56 82 TRP A O 1
ATOM 660 N N . LEU A 1 83 ? -0.138 2.033 11.097 1.00 83.81 83 LEU A N 1
ATOM 661 C CA . LEU A 1 83 ? 0.979 2.525 11.914 1.00 83.81 83 LEU A CA 1
ATOM 662 C C . LEU A 1 83 ? 0.642 3.824 12.647 1.00 83.81 83 LEU A C 1
ATOM 664 O O . LEU A 1 83 ? 1.030 4.004 13.799 1.00 83.81 83 LEU A O 1
ATOM 668 N N . PHE A 1 84 ? -0.086 4.720 11.982 1.00 86.44 84 PHE A N 1
ATOM 669 C CA . PHE A 1 84 ? -0.444 6.033 12.498 1.00 86.44 84 PHE A CA 1
ATOM 670 C C . PHE A 1 84 ? -1.959 6.246 12.373 1.00 86.44 84 PHE A C 1
ATOM 672 O O . PHE A 1 84 ? -2.407 6.923 11.444 1.00 86.44 84 PHE A O 1
ATOM 679 N N . PRO A 1 85 ? -2.761 5.722 13.320 1.00 82.50 85 PRO A N 1
ATOM 680 C CA . PRO A 1 85 ? -4.220 5.857 13.292 1.00 82.50 85 PRO A CA 1
ATOM 681 C C . PRO A 1 85 ? -4.700 7.308 13.201 1.00 82.50 85 PRO A C 1
ATOM 683 O O . PRO A 1 85 ? -5.683 7.585 12.526 1.00 82.50 85 PRO A O 1
ATOM 686 N N . VAL A 1 86 ? -3.946 8.248 13.784 1.00 85.00 86 VAL A N 1
ATOM 687 C CA . VAL A 1 86 ? -4.218 9.696 13.712 1.00 85.00 86 VAL A CA 1
ATOM 688 C C . VAL A 1 86 ? -4.326 10.195 12.265 1.00 85.00 86 VAL A C 1
ATOM 690 O O . VAL A 1 86 ? -5.088 11.115 11.993 1.00 85.00 86 VAL A O 1
ATOM 693 N N . LEU A 1 87 ? -3.605 9.588 11.312 1.00 85.75 87 LEU A N 1
ATOM 694 C CA . LEU A 1 87 ? -3.705 9.959 9.896 1.00 85.75 87 LEU A CA 1
ATOM 695 C C . LEU A 1 87 ? -5.082 9.638 9.305 1.00 85.75 87 LEU A C 1
ATOM 697 O O . LEU A 1 87 ? -5.520 10.347 8.404 1.00 85.75 87 LEU A O 1
ATOM 701 N N . ALA A 1 88 ? -5.764 8.601 9.803 1.00 81.12 88 ALA A N 1
ATOM 702 C CA . ALA A 1 88 ? -7.096 8.226 9.331 1.00 81.12 88 ALA A CA 1
ATOM 703 C C . ALA A 1 88 ? -8.167 9.254 9.737 1.00 81.12 88 ALA A C 1
ATOM 705 O O . ALA A 1 88 ? -9.128 9.451 8.997 1.00 81.12 88 ALA A O 1
ATOM 706 N N . ASP A 1 89 ? -7.972 9.947 10.862 1.00 81.56 89 ASP A N 1
ATOM 707 C CA . ASP A 1 89 ? -8.886 10.995 11.334 1.00 81.56 89 ASP A CA 1
ATOM 708 C C . ASP A 1 89 ? -8.710 12.318 10.566 1.00 81.56 89 ASP A C 1
ATOM 710 O O . ASP A 1 89 ? -9.594 13.181 10.555 1.00 81.56 89 ASP A O 1
ATOM 714 N N . ILE A 1 90 ? -7.574 12.501 9.883 1.00 86.38 90 ILE A N 1
ATOM 715 C CA . ILE A 1 90 ? -7.311 13.694 9.078 1.00 86.38 90 ILE A CA 1
ATOM 716 C C . ILE A 1 90 ? -8.057 13.569 7.749 1.00 86.38 90 ILE A C 1
ATOM 718 O O . ILE A 1 90 ? -7.601 12.913 6.816 1.00 86.38 90 ILE A O 1
ATOM 722 N N . ARG A 1 91 ? -9.167 14.304 7.614 1.00 81.19 91 ARG A N 1
ATOM 723 C CA . ARG A 1 91 ? -10.016 14.306 6.405 1.00 81.19 91 ARG A CA 1
ATOM 724 C C . ARG A 1 91 ? -9.254 14.553 5.094 1.00 81.19 91 ARG A C 1
ATOM 726 O O . ARG A 1 91 ? -9.617 14.026 4.054 1.00 81.19 91 ARG A O 1
ATOM 733 N N . ILE A 1 92 ? -8.194 15.359 5.135 1.00 87.38 92 ILE A N 1
ATOM 734 C CA . ILE A 1 92 ? -7.399 15.734 3.952 1.00 87.38 92 ILE A CA 1
ATOM 735 C C . ILE A 1 92 ? -6.398 14.628 3.559 1.00 87.38 92 ILE A C 1
ATOM 737 O O . ILE A 1 92 ? -5.896 14.618 2.436 1.00 87.38 92 ILE A O 1
ATOM 741 N N . TYR A 1 93 ? -6.106 13.677 4.450 1.00 89.00 93 TYR A N 1
ATOM 742 C CA . TYR A 1 93 ? -5.097 12.646 4.217 1.00 89.00 93 TYR A CA 1
ATOM 743 C C . TYR A 1 93 ? -5.452 11.736 3.034 1.00 89.00 93 TYR A C 1
ATOM 745 O O . TYR A 1 93 ? -4.598 11.506 2.177 1.00 89.00 93 TYR A O 1
ATOM 753 N N . GLY A 1 94 ? -6.712 11.292 2.931 1.00 88.19 94 GLY A N 1
ATOM 754 C CA . GLY A 1 94 ? -7.193 10.491 1.797 1.00 88.19 94 GLY A CA 1
ATOM 755 C C . GLY A 1 94 ? -7.008 11.213 0.459 1.00 88.19 94 GLY A C 1
ATOM 756 O O . GLY A 1 94 ? -6.408 10.670 -0.471 1.00 88.19 94 GLY A O 1
ATOM 757 N N . LEU A 1 95 ? -7.399 12.491 0.405 1.00 89.94 95 LEU A N 1
ATOM 758 C CA . LEU A 1 95 ? -7.222 13.346 -0.770 1.00 89.94 95 LEU A CA 1
ATOM 759 C C . LEU A 1 95 ? -5.743 13.528 -1.151 1.00 89.94 95 LEU A C 1
ATOM 761 O O . LEU A 1 95 ? -5.393 13.445 -2.329 1.00 89.94 95 LEU A O 1
ATOM 765 N N . LEU A 1 96 ? -4.865 13.754 -0.168 1.00 92.31 96 LEU A N 1
ATOM 766 C CA . LEU A 1 96 ? -3.423 13.876 -0.400 1.00 92.31 96 LEU A CA 1
ATOM 767 C C . LEU A 1 96 ? -2.836 12.582 -0.960 1.00 92.31 96 LEU A C 1
ATOM 769 O O . LEU A 1 96 ? -2.084 12.629 -1.932 1.00 92.31 96 LEU A O 1
ATOM 773 N N . MET A 1 97 ? -3.197 11.433 -0.389 1.00 92.62 97 MET A N 1
ATOM 774 C CA . MET A 1 97 ? -2.728 10.132 -0.860 1.00 92.62 97 MET A CA 1
ATOM 775 C C . MET A 1 97 ? -3.197 9.858 -2.292 1.00 92.62 97 MET A C 1
ATOM 777 O O . MET A 1 97 ? -2.374 9.511 -3.138 1.00 92.62 97 MET A O 1
ATOM 781 N N . ALA A 1 98 ? -4.470 10.110 -2.606 1.00 91.31 98 ALA A N 1
ATOM 782 C CA . ALA A 1 98 ? -4.990 9.979 -3.966 1.00 91.31 98 ALA A CA 1
ATOM 783 C C . ALA A 1 98 ? -4.277 10.923 -4.955 1.00 91.31 98 ALA A C 1
ATOM 785 O O . ALA A 1 98 ? -3.891 10.516 -6.054 1.00 91.31 98 ALA A O 1
ATOM 786 N N . GLY A 1 99 ? -4.024 12.173 -4.553 1.00 92.56 99 GLY A N 1
ATOM 787 C CA . GLY A 1 99 ? -3.269 13.139 -5.351 1.00 92.56 99 GLY A CA 1
ATOM 788 C C . GLY A 1 99 ? -1.840 12.672 -5.637 1.00 92.56 99 GLY A C 1
ATOM 789 O O . GLY A 1 99 ? -1.402 12.676 -6.790 1.00 92.56 99 GLY A O 1
ATOM 790 N N . VAL A 1 100 ? -1.125 12.201 -4.610 1.00 94.00 100 VAL A N 1
ATOM 791 C CA . VAL A 1 100 ? 0.225 11.634 -4.752 1.00 94.00 100 VAL A CA 1
ATOM 792 C C . VAL A 1 100 ? 0.208 10.408 -5.664 1.00 94.00 100 VAL A C 1
ATOM 794 O O . VAL A 1 100 ? 1.081 10.296 -6.523 1.00 94.00 100 VAL A O 1
ATOM 797 N N . GLN A 1 101 ? -0.790 9.530 -5.549 1.00 94.06 101 GLN A N 1
ATOM 798 C CA . GLN A 1 101 ? -0.935 8.356 -6.412 1.00 94.06 101 GLN A CA 1
ATOM 799 C C . GLN A 1 101 ? -1.043 8.745 -7.890 1.00 94.06 101 GLN A C 1
ATOM 801 O O . GLN A 1 101 ? -0.323 8.205 -8.731 1.00 94.06 101 GLN A O 1
ATOM 806 N N . VAL A 1 102 ? -1.892 9.721 -8.219 1.00 92.69 102 VAL A N 1
ATOM 807 C CA . VAL A 1 102 ? -2.072 10.201 -9.598 1.00 92.69 102 VAL A CA 1
ATOM 808 C C . VAL A 1 102 ? -0.807 10.882 -10.123 1.00 92.69 102 VAL A C 1
ATOM 810 O O . VAL A 1 102 ? -0.397 10.639 -11.262 1.00 92.69 102 VAL A O 1
ATOM 813 N N . VAL A 1 103 ? -0.138 11.699 -9.304 1.00 92.12 103 VAL A N 1
ATOM 814 C CA . VAL A 1 103 ? 1.141 12.326 -9.674 1.00 92.12 103 VAL A CA 1
ATOM 815 C C . VAL A 1 103 ? 2.208 11.259 -9.933 1.00 92.12 103 VAL A C 1
ATOM 817 O O . VAL A 1 103 ? 2.825 11.252 -10.997 1.00 92.12 103 VAL A O 1
ATOM 820 N N . LEU A 1 104 ? 2.385 10.299 -9.025 1.00 90.81 104 LEU A N 1
ATOM 821 C CA . LEU A 1 104 ? 3.347 9.208 -9.193 1.00 90.81 104 LEU A CA 1
ATOM 822 C C . LEU A 1 104 ? 3.023 8.332 -10.408 1.00 90.81 104 LEU A C 1
ATOM 824 O O . LEU A 1 104 ? 3.933 7.973 -11.149 1.00 90.81 104 LEU A O 1
ATOM 828 N N . GLY A 1 105 ? 1.749 8.027 -10.659 1.00 87.06 105 GLY A N 1
ATOM 829 C CA . GLY A 1 105 ? 1.319 7.236 -11.814 1.00 87.06 105 GLY A CA 1
ATOM 830 C C . GLY A 1 105 ? 1.487 7.968 -13.150 1.00 87.06 105 GLY A C 1
ATOM 831 O O . GLY A 1 105 ? 1.748 7.338 -14.176 1.00 87.06 105 GLY A O 1
ATOM 832 N N . SER A 1 106 ? 1.390 9.300 -13.152 1.00 85.31 106 SER A N 1
ATOM 833 C CA . SER A 1 106 ? 1.529 10.129 -14.357 1.00 85.31 106 SER A CA 1
ATOM 834 C C . SER A 1 106 ? 2.973 10.524 -14.680 1.00 85.31 106 SER A C 1
ATOM 836 O O . SER A 1 106 ? 3.299 10.710 -15.855 1.00 85.31 106 SER A O 1
ATOM 838 N N . LEU A 1 107 ? 3.867 10.595 -13.687 1.00 84.38 107 LEU A N 1
ATOM 839 C CA . LEU A 1 107 ? 5.288 10.916 -13.881 1.00 84.38 107 LEU A CA 1
ATOM 840 C C . LEU A 1 107 ? 5.979 10.045 -14.953 1.00 84.38 107 LEU A C 1
ATOM 842 O O . LEU A 1 107 ? 6.633 10.610 -15.834 1.00 84.38 107 LEU A O 1
ATOM 846 N N . PRO A 1 108 ? 5.816 8.706 -14.968 1.00 79.12 108 PRO A N 1
ATOM 847 C CA . PRO A 1 108 ? 6.375 7.855 -16.015 1.00 79.12 108 PRO A CA 1
ATOM 848 C C . PRO A 1 108 ? 5.873 8.244 -17.405 1.00 79.12 108 PRO A C 1
ATOM 850 O O . PRO A 1 108 ? 6.665 8.351 -18.339 1.00 79.12 108 PRO A O 1
ATOM 853 N N . LEU A 1 109 ? 4.576 8.531 -17.537 1.00 78.00 109 LEU A N 1
ATOM 854 C CA . LEU A 1 109 ? 3.970 8.948 -18.802 1.00 78.00 109 LEU A CA 1
ATOM 855 C C . LEU A 1 109 ? 4.574 10.277 -19.275 1.00 78.00 109 LEU A C 1
ATOM 857 O O . LEU A 1 109 ? 4.937 10.409 -20.440 1.00 78.00 109 LEU A O 1
ATOM 861 N N . CYS A 1 110 ? 4.751 11.249 -18.380 1.00 72.88 110 CYS A N 1
ATOM 862 C CA . CYS A 1 110 ? 5.365 12.539 -18.702 1.00 72.88 110 CYS A CA 1
ATOM 863 C C . CYS A 1 110 ? 6.839 12.412 -19.118 1.00 72.88 110 CYS A C 1
ATOM 865 O O . CYS A 1 110 ? 7.266 13.065 -20.071 1.00 72.88 110 CYS A O 1
ATOM 867 N N . CYS A 1 111 ? 7.610 11.553 -18.448 1.00 69.62 111 CYS A N 1
ATOM 868 C CA . CYS A 1 111 ? 9.015 11.313 -18.775 1.00 69.62 111 CYS A CA 1
ATOM 869 C C . CYS A 1 111 ? 9.192 10.645 -20.147 1.00 69.62 111 CYS A C 1
ATOM 871 O O . CYS A 1 111 ? 10.089 11.032 -20.894 1.00 69.62 111 CYS A O 1
ATOM 873 N N . PHE A 1 112 ? 8.325 9.695 -20.513 1.00 69.75 112 PHE A N 1
ATOM 874 C CA . PHE A 1 112 ? 8.413 8.994 -21.802 1.00 69.75 112 PHE A CA 1
ATOM 875 C C . PHE A 1 112 ? 7.780 9.766 -22.972 1.00 69.75 112 PHE A C 1
ATOM 877 O O . PHE A 1 112 ? 8.177 9.574 -24.119 1.00 69.75 112 PHE A O 1
ATOM 884 N N . ARG A 1 113 ? 6.862 10.707 -22.705 1.00 67.38 113 ARG A N 1
ATOM 885 C CA . ARG A 1 113 ? 6.245 11.569 -23.734 1.00 67.38 113 ARG A CA 1
ATOM 886 C C . ARG A 1 113 ? 7.211 12.559 -24.389 1.00 67.38 113 ARG A C 1
ATOM 888 O O . ARG A 1 113 ? 6.930 13.012 -25.496 1.00 67.38 113 ARG A O 1
ATOM 895 N N . LYS A 1 114 ? 8.350 12.876 -23.760 1.00 56.88 114 LYS A N 1
ATOM 896 C CA . LYS A 1 114 ? 9.362 13.794 -24.325 1.00 56.88 114 LYS A CA 1
ATOM 897 C C . LYS A 1 114 ? 10.038 13.264 -25.605 1.00 56.88 114 LYS A C 1
ATOM 899 O O . LYS A 1 114 ? 10.697 14.039 -26.283 1.00 56.88 114 LYS A O 1
ATOM 904 N N . GLY A 1 115 ? 9.836 11.989 -25.958 1.00 55.69 115 GLY A N 1
ATOM 905 C CA . GLY A 1 115 ? 10.362 11.353 -27.175 1.00 55.69 115 GLY A CA 1
ATOM 906 C C . GLY A 1 115 ? 9.416 11.311 -28.388 1.00 55.69 115 GLY A C 1
ATOM 907 O O . GLY A 1 115 ? 9.703 10.593 -29.336 1.00 55.69 115 GLY A O 1
ATOM 908 N N . GLY A 1 116 ? 8.278 12.021 -28.380 1.00 50.53 116 GLY A N 1
ATOM 909 C CA . GLY A 1 116 ? 7.422 12.188 -29.572 1.00 50.53 116 GLY A CA 1
ATOM 910 C C . GLY A 1 116 ? 6.299 11.156 -29.775 1.00 50.53 116 GLY A C 1
ATOM 911 O O . GLY A 1 116 ? 5.388 11.404 -30.563 1.00 50.53 116 GLY A O 1
ATOM 912 N N . ALA A 1 117 ? 6.267 10.051 -29.026 1.00 55.62 117 ALA A N 1
ATOM 913 C CA . ALA A 1 117 ? 5.169 9.080 -29.082 1.00 55.62 117 ALA A CA 1
ATOM 914 C C . ALA A 1 117 ? 4.095 9.365 -28.009 1.00 55.62 117 ALA A C 1
ATOM 916 O O . ALA A 1 117 ? 4.340 9.244 -26.808 1.00 55.62 117 ALA A O 1
ATOM 917 N N . ARG A 1 118 ? 2.870 9.716 -28.432 1.00 57.16 118 ARG A N 1
ATOM 918 C CA . ARG A 1 118 ? 1.675 9.884 -27.572 1.00 57.16 118 ARG A CA 1
ATOM 919 C C . ARG A 1 118 ? 1.094 8.530 -27.120 1.00 57.16 118 ARG A C 1
ATOM 921 O O . ARG A 1 118 ? -0.068 8.244 -27.384 1.00 57.16 118 ARG A O 1
ATOM 928 N N . SER A 1 119 ? 1.876 7.687 -26.447 1.00 61.56 119 SER A N 1
ATOM 929 C CA . SER A 1 119 ? 1.352 6.419 -25.923 1.00 61.56 119 SER A CA 1
ATOM 930 C C . SER A 1 119 ? 1.229 6.411 -24.401 1.00 61.56 119 SER A C 1
ATOM 932 O O . SER A 1 119 ? 2.135 6.835 -23.689 1.00 61.56 119 SER A O 1
ATOM 934 N N . LEU A 1 120 ? 0.111 5.867 -23.909 1.00 61.59 120 LEU A N 1
ATOM 935 C CA . LEU A 1 120 ? -0.114 5.488 -22.505 1.00 61.59 120 LEU A CA 1
ATOM 936 C C . LEU A 1 120 ? 0.743 4.281 -22.074 1.00 61.59 120 LEU A C 1
ATOM 938 O O . LEU A 1 120 ? 0.705 3.865 -20.919 1.00 61.59 120 LEU A O 1
ATOM 942 N N . THR A 1 121 ? 1.509 3.700 -22.999 1.00 65.56 121 THR A N 1
ATOM 943 C CA . THR A 1 121 ? 2.320 2.500 -22.786 1.00 65.56 121 THR A CA 1
ATOM 944 C C . THR A 1 121 ? 3.809 2.800 -22.879 1.00 65.56 121 THR A C 1
ATOM 946 O O . THR A 1 121 ? 4.231 3.556 -23.754 1.00 65.56 121 THR A O 1
ATOM 949 N N . MET A 1 122 ? 4.624 2.120 -22.071 1.00 69.12 122 MET A N 1
ATOM 950 C CA . MET A 1 122 ? 6.083 2.238 -22.151 1.00 69.12 122 MET A CA 1
ATOM 951 C C . MET A 1 122 ? 6.621 1.801 -23.529 1.00 69.12 122 MET A C 1
ATOM 953 O O . MET A 1 122 ? 6.183 0.760 -24.043 1.00 69.12 122 MET A O 1
ATOM 957 N N . PRO A 1 123 ? 7.570 2.553 -24.125 1.00 71.19 123 PRO A N 1
ATOM 958 C CA . PRO A 1 123 ? 8.120 2.230 -25.436 1.00 71.19 123 PRO A CA 1
ATOM 959 C C . PRO A 1 123 ? 8.843 0.868 -25.441 1.00 71.19 123 PRO A C 1
ATOM 961 O O . PRO A 1 123 ? 9.469 0.494 -24.444 1.00 71.19 123 PRO A O 1
ATOM 964 N N . PRO A 1 124 ? 8.768 0.104 -26.553 1.00 69.94 124 PRO A N 1
ATOM 965 C CA . PRO A 1 124 ? 9.409 -1.210 -26.687 1.00 69.94 124 PRO A CA 1
ATOM 966 C C . PRO A 1 124 ? 10.921 -1.184 -26.447 1.00 69.94 124 PRO A C 1
ATOM 968 O O . PRO A 1 124 ? 11.468 -2.149 -25.920 1.00 69.94 124 PRO A O 1
ATOM 971 N N . GLU A 1 125 ? 11.574 -0.080 -26.800 1.00 69.19 125 GLU A N 1
ATOM 972 C CA . GLU A 1 125 ? 13.026 0.113 -26.731 1.00 69.19 125 GLU A CA 1
ATOM 973 C C . GLU A 1 125 ? 13.583 -0.042 -25.309 1.00 69.19 125 GLU A C 1
ATOM 975 O O . GLU A 1 125 ? 14.684 -0.558 -25.124 1.00 69.19 125 GLU A O 1
ATOM 980 N N . LEU A 1 126 ? 12.790 0.294 -24.283 1.00 69.19 126 LEU A N 1
ATOM 981 C CA . LEU A 1 126 ? 13.176 0.123 -22.877 1.00 69.19 126 LEU A CA 1
ATOM 982 C C . LEU A 1 126 ? 13.359 -1.349 -22.481 1.00 69.19 126 LEU A C 1
ATOM 984 O O . LEU A 1 126 ? 14.053 -1.644 -21.513 1.00 69.19 126 LEU A O 1
ATOM 988 N N . PHE A 1 127 ? 12.760 -2.279 -23.229 1.00 71.69 127 PHE A N 1
ATOM 989 C CA . PHE A 1 127 ? 12.780 -3.709 -22.926 1.00 71.69 127 PHE A CA 1
ATOM 990 C C . PHE A 1 127 ? 13.796 -4.504 -23.764 1.00 71.69 127 PHE A C 1
ATOM 992 O O . PHE A 1 127 ? 13.789 -5.734 -23.711 1.00 71.69 127 PHE A O 1
ATOM 999 N N . ALA A 1 128 ? 14.681 -3.830 -24.510 1.00 69.19 128 ALA A N 1
ATOM 1000 C CA . ALA A 1 128 ? 15.658 -4.464 -25.403 1.00 69.19 128 ALA A CA 1
ATOM 1001 C C . ALA A 1 128 ? 16.871 -5.100 -24.686 1.00 69.19 128 ALA A C 1
ATOM 1003 O O . ALA A 1 128 ? 17.645 -5.830 -25.300 1.00 69.19 128 ALA A O 1
ATOM 1004 N N . ALA A 1 129 ? 17.052 -4.851 -23.385 1.00 74.69 129 ALA A N 1
ATOM 1005 C CA . ALA A 1 129 ? 18.170 -5.387 -22.603 1.00 74.69 129 ALA A CA 1
ATOM 1006 C C . ALA A 1 129 ? 18.083 -6.922 -22.388 1.00 74.69 129 ALA A C 1
ATOM 1008 O O . ALA A 1 129 ? 17.037 -7.529 -22.618 1.00 74.69 129 ALA A O 1
ATOM 1009 N N . PRO A 1 130 ? 19.141 -7.600 -21.904 1.00 73.94 130 PRO A N 1
ATOM 1010 C CA . PRO A 1 130 ? 19.051 -8.998 -21.474 1.00 73.94 130 PRO A CA 1
ATOM 1011 C C . PRO A 1 130 ? 18.044 -9.166 -20.329 1.00 73.94 130 PRO A C 1
ATOM 1013 O O . PRO A 1 130 ? 17.970 -8.311 -19.448 1.00 73.94 130 PRO A O 1
ATOM 1016 N N . PHE A 1 131 ? 17.268 -10.254 -20.351 1.00 75.69 131 PHE A N 1
ATOM 1017 C CA . PHE A 1 131 ? 16.233 -10.530 -19.346 1.00 75.69 131 PHE A CA 1
ATOM 1018 C C . PHE A 1 131 ? 16.851 -10.769 -17.961 1.00 75.69 131 PHE A C 1
ATOM 1020 O O . PHE A 1 131 ? 16.602 -10.011 -17.029 1.00 75.69 131 PHE A O 1
ATOM 1027 N N . PHE A 1 132 ? 17.723 -11.773 -17.842 1.00 81.50 132 PHE A N 1
ATOM 1028 C CA . PHE A 1 132 ? 18.321 -12.170 -16.570 1.00 81.50 132 PHE A CA 1
ATOM 1029 C C . PHE A 1 132 ? 19.727 -11.595 -16.378 1.00 81.50 132 PHE A C 1
ATOM 1031 O O . PHE A 1 132 ? 20.527 -11.510 -17.312 1.00 81.50 132 PHE A O 1
ATOM 1038 N N . SER A 1 133 ? 20.054 -11.235 -15.138 1.00 81.38 133 SER A N 1
ATOM 1039 C CA . SER A 1 133 ? 21.414 -10.882 -14.741 1.00 81.38 133 SER A CA 1
ATOM 1040 C C . SER A 1 133 ? 21.647 -11.275 -13.285 1.00 81.38 133 SER A C 1
ATOM 1042 O O . SER A 1 133 ? 21.088 -10.655 -12.384 1.00 81.38 133 SER A O 1
ATOM 1044 N N . LEU A 1 134 ? 22.533 -12.248 -13.051 1.00 84.69 134 LEU A N 1
ATOM 1045 C CA . LEU A 1 134 ? 22.882 -12.718 -11.704 1.00 84.69 134 LEU A CA 1
ATOM 1046 C C . LEU A 1 134 ? 23.330 -11.567 -10.791 1.00 84.69 134 LEU A C 1
ATOM 1048 O O . LEU A 1 134 ? 22.917 -11.481 -9.640 1.00 84.69 134 LEU A O 1
ATOM 1052 N N . ARG A 1 135 ? 24.116 -10.626 -11.331 1.00 86.25 135 ARG A N 1
ATOM 1053 C CA . ARG A 1 135 ? 24.553 -9.424 -10.607 1.00 86.25 135 ARG A CA 1
ATOM 1054 C C . ARG A 1 135 ? 23.369 -8.560 -10.162 1.00 86.25 135 ARG A C 1
ATOM 1056 O O . ARG A 1 135 ? 23.376 -8.054 -9.047 1.00 86.25 135 ARG A O 1
ATOM 1063 N N . ASN A 1 136 ? 22.360 -8.386 -11.018 1.00 85.62 136 ASN A N 1
ATOM 1064 C CA . ASN A 1 136 ? 21.157 -7.620 -10.687 1.00 85.62 136 ASN A CA 1
ATOM 1065 C C . ASN A 1 136 ? 20.369 -8.278 -9.553 1.00 85.62 136 ASN A C 1
ATOM 1067 O O . ASN A 1 136 ? 19.949 -7.583 -8.631 1.00 85.62 136 ASN A O 1
ATOM 1071 N N . THR A 1 137 ? 20.204 -9.599 -9.622 1.00 86.38 137 THR A N 1
ATOM 1072 C CA . THR A 1 137 ? 19.500 -10.375 -8.601 1.00 86.38 137 THR A CA 1
ATOM 1073 C C . THR A 1 137 ? 20.256 -10.353 -7.278 1.00 86.38 137 THR A C 1
ATOM 1075 O O . THR A 1 137 ? 19.651 -10.032 -6.268 1.00 86.38 137 THR A O 1
ATOM 1078 N N . LEU A 1 138 ? 21.579 -10.554 -7.276 1.00 89.50 138 LEU A N 1
ATOM 1079 C CA . LEU A 1 138 ? 22.396 -10.477 -6.059 1.00 89.50 138 LEU A CA 1
ATOM 1080 C C . LEU A 1 138 ? 22.340 -9.094 -5.397 1.00 89.50 138 LEU A C 1
ATOM 1082 O O . LEU A 1 138 ? 22.126 -9.009 -4.192 1.00 89.50 138 LEU A O 1
ATOM 1086 N N . ILE A 1 139 ? 22.478 -8.009 -6.170 1.00 89.38 139 ILE A N 1
ATOM 1087 C CA . ILE A 1 139 ? 22.378 -6.641 -5.631 1.00 89.38 139 ILE A CA 1
ATOM 1088 C C . ILE A 1 139 ? 20.974 -6.379 -5.077 1.00 89.38 139 ILE A C 1
ATOM 1090 O O . ILE A 1 139 ? 20.835 -5.788 -4.010 1.00 89.38 139 ILE A O 1
ATOM 1094 N N . PHE A 1 140 ? 19.929 -6.817 -5.784 1.00 87.88 140 PHE A N 1
ATOM 1095 C CA . PHE A 1 140 ? 18.552 -6.662 -5.324 1.00 87.88 140 PHE A CA 1
ATOM 1096 C C . PHE A 1 140 ? 18.290 -7.463 -4.043 1.00 87.88 140 PHE A C 1
ATOM 1098 O O . PHE A 1 140 ? 17.711 -6.932 -3.104 1.00 87.88 140 PHE A O 1
ATOM 1105 N N . SER A 1 141 ? 18.760 -8.708 -3.963 1.00 87.38 141 SER A N 1
ATOM 1106 C CA . SER A 1 141 ? 18.664 -9.534 -2.757 1.00 87.38 141 SER A CA 1
ATOM 1107 C C . SER A 1 141 ? 19.413 -8.907 -1.582 1.00 87.38 141 SER A C 1
ATOM 1109 O O . SER A 1 141 ? 18.855 -8.820 -0.493 1.00 87.38 141 SER A O 1
ATOM 1111 N N . ALA A 1 142 ? 20.629 -8.398 -1.803 1.00 90.94 142 ALA A N 1
ATOM 1112 C CA . ALA A 1 142 ? 21.397 -7.705 -0.770 1.00 90.94 142 ALA A CA 1
ATOM 1113 C C . ALA A 1 142 ? 20.683 -6.436 -0.272 1.00 90.94 142 ALA A C 1
ATOM 1115 O O . ALA A 1 142 ? 20.604 -6.208 0.931 1.00 90.94 142 ALA A O 1
ATOM 1116 N N . ALA A 1 143 ? 20.095 -5.646 -1.176 1.00 88.50 143 ALA A N 1
ATOM 1117 C CA . ALA A 1 143 ? 19.320 -4.458 -0.813 1.00 88.50 143 ALA A CA 1
ATOM 1118 C C . ALA A 1 143 ? 18.046 -4.784 -0.010 1.00 88.50 143 ALA A C 1
ATOM 1120 O O . ALA A 1 143 ? 17.561 -3.935 0.734 1.00 88.50 143 ALA A O 1
ATOM 1121 N N . ASN A 1 144 ? 17.521 -6.007 -0.131 1.00 89.88 144 ASN A N 1
ATOM 1122 C CA . ASN A 1 144 ? 16.348 -6.469 0.612 1.00 89.88 144 ASN A CA 1
ATOM 1123 C C . ASN A 1 144 ? 16.670 -7.123 1.951 1.00 89.88 144 ASN A C 1
ATOM 1125 O O . ASN A 1 144 ? 15.752 -7.376 2.729 1.00 89.88 144 ASN A O 1
ATOM 1129 N N . LEU A 1 145 ? 17.948 -7.338 2.262 1.00 91.62 145 LEU A N 1
ATOM 1130 C CA . LEU A 1 145 ? 18.378 -7.872 3.548 1.00 91.62 145 LEU A CA 1
ATOM 1131 C C . LEU A 1 145 ? 17.820 -7.091 4.759 1.00 91.62 145 LEU A C 1
ATOM 1133 O O . LEU A 1 145 ? 17.373 -7.749 5.692 1.00 91.62 145 LEU A O 1
ATOM 1137 N N . PRO A 1 146 ? 17.750 -5.740 4.762 1.00 88.75 146 PRO A N 1
ATOM 1138 C CA . PRO A 1 146 ? 17.081 -4.995 5.837 1.00 88.75 146 PRO A CA 1
ATOM 1139 C C . PRO A 1 146 ? 15.547 -4.956 5.717 1.00 88.75 146 PRO A C 1
ATOM 1141 O O . PRO A 1 146 ? 14.859 -4.753 6.713 1.00 88.75 146 PRO A O 1
ATOM 1144 N N . VAL A 1 147 ? 14.988 -5.152 4.520 1.00 87.31 147 VAL A N 1
ATOM 1145 C CA . VAL A 1 147 ? 13.534 -5.093 4.282 1.00 87.31 147 VAL A CA 1
ATOM 1146 C C . VAL A 1 147 ? 12.842 -6.364 4.777 1.00 87.31 147 VAL A C 1
ATOM 1148 O O . VAL A 1 147 ? 11.752 -6.296 5.335 1.00 87.31 147 VAL A O 1
ATOM 1151 N N . ILE A 1 148 ? 13.489 -7.521 4.616 1.00 88.81 148 ILE A N 1
ATOM 1152 C CA . ILE A 1 148 ? 12.979 -8.826 5.053 1.00 88.81 148 ILE A CA 1
ATOM 1153 C C . ILE A 1 148 ? 12.644 -8.869 6.554 1.00 88.81 148 ILE A C 1
ATOM 1155 O O . ILE A 1 148 ? 11.511 -9.227 6.870 1.00 88.81 148 ILE A O 1
ATOM 1159 N N . PRO A 1 149 ? 13.542 -8.509 7.496 1.00 91.56 149 PRO A N 1
ATOM 1160 C CA . PRO A 1 149 ? 13.216 -8.559 8.919 1.00 91.56 149 PRO A CA 1
ATOM 1161 C C . PRO A 1 149 ? 12.071 -7.607 9.272 1.00 91.56 149 PRO A C 1
ATOM 1163 O O . PRO A 1 149 ? 11.190 -7.987 10.038 1.00 91.56 149 PRO A O 1
ATOM 1166 N N . LEU A 1 150 ? 12.017 -6.417 8.664 1.00 89.06 150 LEU A N 1
ATOM 1167 C CA . LEU A 1 150 ? 10.898 -5.493 8.851 1.00 89.06 150 LEU A CA 1
ATOM 1168 C C . LEU A 1 150 ? 9.575 -6.107 8.367 1.00 89.06 150 LEU A C 1
ATOM 1170 O O . LEU A 1 150 ? 8.578 -6.069 9.086 1.00 89.06 150 LEU A O 1
ATOM 1174 N N . ALA A 1 151 ? 9.569 -6.716 7.180 1.00 88.12 151 ALA A N 1
ATOM 1175 C CA . ALA A 1 151 ? 8.395 -7.393 6.638 1.00 88.12 151 ALA A CA 1
ATOM 1176 C C . ALA A 1 151 ? 7.955 -8.579 7.514 1.00 88.12 151 ALA A C 1
ATOM 1178 O O . ALA A 1 151 ? 6.759 -8.762 7.725 1.00 88.12 151 ALA A O 1
ATOM 1179 N N . LEU A 1 152 ? 8.900 -9.351 8.062 1.00 92.44 152 LEU A N 1
ATOM 1180 C CA . LEU A 1 152 ? 8.607 -10.451 8.984 1.00 92.44 152 LEU A CA 1
ATOM 1181 C C . LEU A 1 152 ? 7.988 -9.951 10.289 1.00 92.44 152 LEU A C 1
ATOM 1183 O O . LEU A 1 152 ? 6.990 -10.513 10.726 1.00 92.44 152 LEU A O 1
ATOM 1187 N N . VAL A 1 153 ? 8.526 -8.883 10.886 1.00 90.88 153 VAL A N 1
ATOM 1188 C CA . VAL A 1 153 ? 7.951 -8.272 12.096 1.00 90.88 153 VAL A CA 1
ATOM 1189 C C . VAL A 1 153 ? 6.520 -7.808 11.835 1.00 90.88 153 VAL A C 1
ATOM 1191 O O . VAL A 1 153 ? 5.625 -8.132 12.612 1.00 90.88 153 VAL A O 1
ATOM 1194 N N . LEU A 1 154 ? 6.281 -7.111 10.720 1.00 88.25 154 LEU A N 1
ATOM 1195 C CA . LEU A 1 154 ? 4.937 -6.674 10.338 1.00 88.25 154 LEU A CA 1
ATOM 1196 C C . LEU A 1 154 ? 3.995 -7.860 10.107 1.00 88.25 154 LEU A C 1
ATOM 1198 O O . LEU A 1 154 ? 2.853 -7.826 10.552 1.00 88.25 154 LEU A O 1
ATOM 1202 N N . LEU A 1 155 ? 4.468 -8.925 9.459 1.00 89.62 155 LEU A N 1
ATOM 1203 C CA . LEU A 1 155 ? 3.669 -10.120 9.204 1.00 89.62 155 LEU A CA 1
ATOM 1204 C C . LEU A 1 155 ? 3.308 -10.852 10.501 1.00 89.62 155 LEU A C 1
ATOM 1206 O O . LEU A 1 155 ? 2.149 -11.214 10.684 1.00 89.62 155 LEU A O 1
ATOM 1210 N N . VAL A 1 156 ? 4.265 -11.019 11.418 1.00 92.00 156 VAL A N 1
ATOM 1211 C CA . VAL A 1 156 ? 4.025 -11.587 12.753 1.00 92.00 156 VAL A CA 1
ATOM 1212 C C . VAL A 1 156 ? 3.012 -10.740 13.514 1.00 92.00 156 VAL A C 1
ATOM 1214 O O . VAL A 1 156 ? 2.087 -11.284 14.108 1.00 92.00 156 VAL A O 1
ATOM 1217 N N . PHE A 1 157 ? 3.138 -9.415 13.457 1.00 90.06 157 PHE A N 1
ATOM 1218 C CA . PHE A 1 157 ? 2.215 -8.515 14.133 1.00 90.06 157 PHE A CA 1
ATOM 1219 C C . PHE A 1 157 ? 0.800 -8.592 13.544 1.00 90.06 157 PHE A C 1
ATOM 1221 O O . PHE A 1 157 ? -0.173 -8.711 14.287 1.00 90.06 157 PHE A O 1
ATOM 1228 N N . CYS A 1 158 ? 0.667 -8.576 12.215 1.00 88.12 158 CYS A N 1
ATOM 1229 C CA . CYS A 1 158 ? -0.616 -8.745 11.536 1.00 88.12 158 CYS A CA 1
ATOM 1230 C C . CYS A 1 158 ? -1.255 -10.099 11.867 1.00 88.12 158 CYS A C 1
ATOM 1232 O O . CYS A 1 158 ? -2.449 -10.152 12.160 1.00 88.12 158 CYS A O 1
ATOM 1234 N N . ALA A 1 159 ? -0.467 -11.177 11.866 1.00 90.25 159 ALA A N 1
ATOM 1235 C CA . ALA A 1 159 ? -0.931 -12.513 12.224 1.00 90.25 159 ALA A CA 1
ATOM 1236 C C . ALA A 1 159 ? -1.373 -12.586 13.692 1.00 90.25 159 ALA A C 1
ATOM 1238 O O . ALA A 1 159 ? -2.440 -13.121 13.976 1.00 90.25 159 ALA A O 1
ATOM 1239 N N . ALA A 1 160 ? -0.607 -11.997 14.615 1.00 90.44 160 ALA A N 1
ATOM 1240 C CA . ALA A 1 160 ? -0.971 -11.914 16.025 1.00 90.44 160 ALA A CA 1
ATOM 1241 C C . ALA A 1 160 ? -2.272 -11.123 16.222 1.00 90.44 160 ALA A C 1
ATOM 1243 O O . ALA A 1 160 ? -3.181 -11.602 16.893 1.00 90.44 160 ALA A O 1
ATOM 1244 N N . ASN A 1 161 ? -2.414 -9.958 15.583 1.00 89.38 161 ASN A N 1
ATOM 1245 C CA . ASN A 1 161 ? -3.646 -9.173 15.641 1.00 89.38 161 ASN A CA 1
ATOM 1246 C C . ASN A 1 161 ? -4.854 -9.952 15.091 1.00 89.38 161 ASN A C 1
ATOM 1248 O O . ASN A 1 161 ? -5.913 -9.955 15.713 1.00 89.38 161 ASN A O 1
ATOM 1252 N N . ALA A 1 162 ? -4.696 -10.638 13.953 1.00 88.75 162 ALA A N 1
ATOM 1253 C CA . ALA A 1 162 ? -5.750 -11.464 13.366 1.00 88.75 162 ALA A CA 1
ATOM 1254 C C . ALA A 1 162 ? -6.137 -12.630 14.289 1.00 88.75 162 ALA A C 1
ATOM 1256 O O . ALA A 1 162 ? -7.318 -12.823 14.569 1.00 88.75 162 ALA A O 1
ATOM 1257 N N . TYR A 1 163 ? -5.144 -13.336 14.835 1.00 91.38 163 TYR A N 1
ATOM 1258 C CA . TYR A 1 163 ? -5.340 -14.420 15.794 1.00 91.38 163 TYR A CA 1
ATOM 1259 C C . TYR A 1 163 ? -6.100 -13.947 17.041 1.00 91.38 163 TYR A C 1
ATOM 1261 O O . TYR A 1 163 ? -7.060 -14.590 17.465 1.00 91.38 163 TYR A O 1
ATOM 1269 N N . MET A 1 164 ? -5.716 -12.798 17.606 1.00 88.81 164 MET A N 1
ATOM 1270 C CA . MET A 1 164 ? -6.368 -12.211 18.780 1.00 88.81 164 MET A CA 1
ATOM 1271 C C . MET A 1 164 ? -7.791 -11.756 18.466 1.00 88.81 164 MET A C 1
ATOM 1273 O O . MET A 1 164 ? -8.702 -12.025 19.248 1.00 88.81 164 MET A O 1
ATOM 1277 N N . ALA A 1 165 ? -8.008 -11.116 17.317 1.00 88.31 165 ALA A N 1
ATOM 1278 C CA . ALA A 1 165 ? -9.337 -10.710 16.883 1.00 88.31 165 ALA A CA 1
ATOM 1279 C C . ALA A 1 165 ? -10.261 -11.921 16.678 1.00 88.31 165 ALA A C 1
ATOM 1281 O O . ALA A 1 165 ? -11.425 -11.859 17.056 1.00 88.31 165 ALA A O 1
ATOM 1282 N N . GLU A 1 166 ? -9.765 -13.034 16.145 1.00 89.88 166 GLU A N 1
ATOM 1283 C CA . GLU A 1 166 ? -10.559 -14.253 15.971 1.00 89.88 166 GLU A CA 1
ATOM 1284 C C . GLU A 1 166 ? -10.883 -14.923 17.319 1.00 89.88 166 GLU A C 1
ATOM 1286 O O . GLU A 1 166 ? -12.052 -15.134 17.643 1.00 89.88 166 GLU A O 1
ATOM 1291 N N . HIS A 1 167 ? -9.875 -15.155 18.168 1.00 89.38 167 HIS A N 1
ATOM 1292 C CA . HIS A 1 167 ? -10.044 -15.873 19.441 1.00 89.38 167 HIS A CA 1
ATOM 1293 C C . HIS A 1 167 ? -10.801 -15.074 20.502 1.00 89.38 167 HIS A C 1
ATOM 1295 O O . HIS A 1 167 ? -11.453 -15.649 21.371 1.00 89.38 167 HIS A O 1
ATOM 1301 N N . THR A 1 168 ? -10.754 -13.744 20.434 1.00 86.50 168 THR A N 1
ATOM 1302 C CA . THR A 1 168 ? -11.523 -12.873 21.330 1.00 86.50 168 THR A CA 1
ATOM 1303 C C . THR A 1 168 ? -12.821 -12.392 20.698 1.00 86.50 168 THR A C 1
ATOM 1305 O O . THR A 1 168 ? -13.410 -11.443 21.198 1.00 86.50 168 THR A O 1
ATOM 1308 N N . SER A 1 169 ? -13.281 -12.972 19.581 1.00 84.38 169 SER A N 1
ATOM 1309 C CA . SER A 1 169 ? -14.478 -12.493 18.864 1.00 84.38 169 SER A CA 1
ATOM 1310 C C . SER A 1 169 ? -14.445 -10.981 18.565 1.00 84.38 169 SER A C 1
ATOM 1312 O O . SER A 1 169 ? -15.481 -10.313 18.525 1.00 84.38 169 SER A O 1
ATOM 1314 N N . GLY A 1 170 ? -13.253 -10.413 18.387 1.00 82.81 170 GLY A N 1
ATOM 1315 C CA . GLY A 1 170 ? -12.977 -9.009 18.097 1.00 82.81 170 GLY A CA 1
ATOM 1316 C C . GLY A 1 170 ? -13.033 -8.071 19.303 1.00 82.81 170 GLY A C 1
ATOM 1317 O O . GLY A 1 170 ? -13.120 -6.863 19.098 1.00 82.81 170 GLY A O 1
ATOM 1318 N N . PHE A 1 171 ? -13.034 -8.594 20.531 1.00 85.69 171 PHE A N 1
ATOM 1319 C CA . PHE A 1 171 ? -12.991 -7.797 21.763 1.00 85.69 171 PHE A CA 1
ATOM 1320 C C . PHE A 1 171 ? -11.589 -7.265 22.088 1.00 85.69 171 PHE A C 1
ATOM 1322 O O . PHE A 1 171 ? -11.458 -6.293 22.830 1.00 85.69 171 PHE A O 1
ATOM 1329 N N . MET A 1 172 ? -10.551 -7.863 21.508 1.00 87.06 172 MET A N 1
ATOM 1330 C CA . MET A 1 172 ? -9.155 -7.491 21.697 1.00 87.06 172 MET A CA 1
ATOM 1331 C C . MET A 1 172 ? -8.490 -7.248 20.342 1.00 87.06 172 MET A C 1
ATOM 1333 O O . MET A 1 172 ? -8.679 -8.018 19.398 1.00 87.06 172 MET A O 1
ATOM 1337 N N . ARG A 1 173 ? -7.709 -6.171 20.250 1.00 85.94 173 ARG A N 1
ATOM 1338 C CA . ARG A 1 173 ? -6.923 -5.809 19.068 1.00 85.94 173 ARG A CA 1
ATOM 1339 C C . ARG A 1 173 ? -5.508 -5.443 19.474 1.00 85.94 173 ARG A C 1
ATOM 1341 O O . ARG A 1 173 ? -5.296 -4.810 20.509 1.00 85.94 173 ARG A O 1
ATOM 1348 N N . LEU A 1 174 ? -4.556 -5.836 18.643 1.00 86.19 174 LEU A N 1
ATOM 1349 C CA . LEU A 1 174 ? -3.165 -5.449 18.777 1.00 86.19 174 LEU A CA 1
ATOM 1350 C C . LEU A 1 174 ? -2.901 -4.281 17.824 1.00 86.19 174 LEU A C 1
ATOM 1352 O O . LEU A 1 174 ? -3.078 -4.398 16.611 1.00 86.19 174 LEU A O 1
ATOM 1356 N N . GLU A 1 175 ? -2.490 -3.149 18.382 1.00 81.69 175 GLU A N 1
ATOM 1357 C CA . GLU A 1 175 ? -2.128 -1.941 17.645 1.00 81.69 175 GLU A CA 1
ATOM 1358 C C . GLU A 1 175 ? -0.679 -1.554 17.972 1.00 81.69 175 GLU A C 1
ATOM 1360 O O . GLU A 1 175 ? -0.171 -1.946 19.023 1.00 81.69 175 GLU A O 1
ATOM 1365 N N . PRO A 1 176 ? 0.017 -0.774 17.127 1.00 77.06 176 PRO A N 1
ATOM 1366 C CA . PRO A 1 176 ? 1.397 -0.355 17.401 1.00 77.06 176 PRO A CA 1
ATOM 1367 C C . PRO A 1 176 ? 1.593 0.324 18.769 1.00 77.06 176 PRO A C 1
ATOM 1369 O O . PRO A 1 176 ? 2.672 0.244 19.347 1.00 77.06 176 PRO A O 1
ATOM 1372 N N . GLY A 1 177 ? 0.543 0.958 19.308 1.00 78.06 177 GLY A N 1
ATOM 1373 C CA . GLY A 1 177 ? 0.522 1.553 20.651 1.00 78.06 177 GLY A CA 1
ATOM 1374 C C . GLY A 1 177 ? 0.238 0.574 21.799 1.00 78.06 177 GLY A C 1
ATOM 1375 O O . GLY A 1 177 ? 0.109 1.011 22.938 1.00 78.06 177 GLY A O 1
ATOM 1376 N N . GLY A 1 178 ? 0.109 -0.725 21.518 1.00 82.75 178 GLY A N 1
ATOM 1377 C CA . GLY A 1 178 ? -0.137 -1.781 22.494 1.00 82.75 178 GLY A CA 1
ATOM 1378 C C . GLY A 1 178 ? -1.469 -2.507 22.303 1.00 82.75 178 GLY A C 1
ATOM 1379 O O . GLY A 1 178 ? -2.076 -2.531 21.231 1.00 82.75 178 GLY A O 1
ATOM 1380 N N . LEU A 1 179 ? -1.914 -3.146 23.379 1.00 84.94 179 LEU A N 1
ATOM 1381 C CA . LEU A 1 179 ? -3.124 -3.951 23.401 1.00 84.94 179 LEU A CA 1
ATOM 1382 C C . LEU A 1 179 ? -4.350 -3.078 23.691 1.00 84.94 179 LEU A C 1
ATOM 1384 O O . LEU A 1 179 ? -4.413 -2.443 24.741 1.00 84.94 179 LEU A O 1
ATOM 1388 N N . LYS A 1 180 ? -5.344 -3.073 22.798 1.00 84.56 180 LYS A N 1
ATOM 1389 C CA . LYS A 1 180 ? -6.597 -2.332 22.993 1.00 84.56 180 LYS A CA 1
ATOM 1390 C C . LYS A 1 180 ? -7.792 -3.260 23.146 1.00 84.56 180 LYS A C 1
ATOM 1392 O O . LYS A 1 180 ? -7.997 -4.173 22.344 1.00 84.56 180 LYS A O 1
ATOM 1397 N N . MET A 1 181 ? -8.603 -2.990 24.167 1.00 84.56 181 MET A N 1
ATOM 1398 C CA . MET A 1 181 ? -9.908 -3.620 24.360 1.00 84.56 181 MET A CA 1
ATOM 1399 C C . MET A 1 181 ? -10.982 -2.809 23.640 1.00 84.56 181 MET A C 1
ATOM 1401 O O . MET A 1 181 ? -10.983 -1.582 23.695 1.00 84.56 181 MET A O 1
ATOM 1405 N N . THR A 1 182 ? -11.906 -3.491 22.971 1.00 81.88 182 THR A N 1
ATOM 1406 C CA . THR A 1 182 ? -13.052 -2.866 22.304 1.00 81.88 182 THR A CA 1
ATOM 1407 C C . THR A 1 182 ? -14.327 -3.179 23.076 1.00 81.88 182 THR A C 1
ATOM 1409 O O . THR A 1 182 ? -14.616 -4.340 23.361 1.00 81.88 182 THR A O 1
ATOM 1412 N N . GLU A 1 183 ? -15.117 -2.154 23.387 1.00 82.50 183 GLU A N 1
ATOM 1413 C CA . GLU A 1 183 ? -16.485 -2.333 23.870 1.00 82.50 183 GLU A CA 1
ATOM 1414 C C . GLU A 1 183 ? -17.417 -2.615 22.683 1.00 82.50 183 GLU A C 1
ATOM 1416 O O . GLU A 1 183 ? -17.381 -1.906 21.676 1.00 82.50 183 GLU A O 1
ATOM 1421 N N . LYS A 1 184 ? -18.281 -3.629 22.795 1.00 83.06 184 LYS A N 1
ATOM 1422 C CA . LYS A 1 184 ? -19.331 -3.882 21.799 1.00 83.06 184 LYS A CA 1
ATOM 1423 C C . LYS A 1 184 ? -20.702 -3.570 22.371 1.00 83.06 184 LYS A C 1
ATOM 1425 O O . LYS A 1 184 ? -21.095 -4.111 23.403 1.00 83.06 184 LYS A O 1
ATOM 1430 N N . ILE A 1 185 ? -21.447 -2.730 21.661 1.00 83.12 185 ILE A N 1
ATOM 1431 C CA . ILE A 1 185 ? -22.810 -2.343 22.019 1.00 83.12 185 ILE A CA 1
ATOM 1432 C C . ILE A 1 185 ? -23.767 -3.034 21.050 1.00 83.12 185 ILE A C 1
ATOM 1434 O O . ILE A 1 185 ? -23.786 -2.732 19.860 1.00 83.12 185 ILE A O 1
ATOM 1438 N N . TYR A 1 186 ? -24.569 -3.960 21.563 1.00 84.06 186 TYR A N 1
ATOM 1439 C CA . TYR A 1 186 ? -25.630 -4.625 20.815 1.00 84.06 186 TYR A CA 1
ATOM 1440 C C . TYR A 1 186 ? -26.964 -3.988 21.175 1.00 84.06 186 TYR A C 1
ATOM 1442 O O . TYR A 1 186 ? -27.296 -3.844 22.352 1.00 84.06 186 TYR A O 1
ATOM 1450 N N . ARG A 1 187 ? -27.752 -3.624 20.166 1.00 84.44 187 ARG A N 1
ATOM 1451 C CA . ARG A 1 187 ? -29.091 -3.073 20.360 1.00 84.44 187 ARG A CA 1
ATOM 1452 C C . ARG A 1 187 ? -30.106 -4.005 19.717 1.00 84.44 187 ARG A C 1
ATOM 1454 O O . ARG A 1 187 ? -29.990 -4.312 18.534 1.00 84.44 187 ARG A O 1
ATOM 1461 N N . ARG A 1 188 ? -31.075 -4.471 20.502 1.00 86.75 188 ARG A N 1
ATOM 1462 C CA . ARG A 1 188 ? -32.194 -5.284 20.023 1.00 86.75 188 ARG A CA 1
ATOM 1463 C C . ARG A 1 188 ? -33.478 -4.754 20.642 1.00 86.75 188 ARG A C 1
ATOM 1465 O O . ARG A 1 188 ? -33.620 -4.744 21.865 1.00 86.75 188 ARG A O 1
ATOM 1472 N N . ASP A 1 189 ? -34.381 -4.293 19.784 1.00 88.44 189 ASP A N 1
ATOM 1473 C CA . ASP A 1 189 ? -35.639 -3.645 20.156 1.00 88.44 189 ASP A CA 1
ATOM 1474 C C . ASP A 1 189 ? -35.400 -2.480 21.137 1.00 88.44 189 ASP A C 1
ATOM 1476 O O . ASP A 1 189 ? -34.669 -1.535 20.829 1.00 88.44 189 ASP A O 1
ATOM 1480 N N . ASN A 1 190 ? -35.968 -2.570 22.342 1.00 87.19 190 ASN A N 1
ATOM 1481 C CA . ASN A 1 190 ? -35.846 -1.569 23.401 1.00 87.19 190 ASN A CA 1
ATOM 1482 C C . ASN A 1 190 ? -34.749 -1.895 24.437 1.00 87.19 190 ASN A C 1
ATOM 1484 O O . ASN A 1 190 ? -34.749 -1.336 25.532 1.00 87.19 190 ASN A O 1
ATOM 1488 N N . ARG A 1 191 ? -33.832 -2.828 24.133 1.00 76.75 191 ARG A N 1
ATOM 1489 C CA . ARG A 1 191 ? -32.739 -3.238 25.029 1.00 76.75 191 ARG A CA 1
ATOM 1490 C C . ARG A 1 191 ? -31.374 -2.978 24.392 1.00 76.75 191 ARG A C 1
ATOM 1492 O O . ARG A 1 191 ? -31.139 -3.307 23.228 1.00 76.75 191 ARG A O 1
ATOM 1499 N N . THR A 1 192 ? -30.459 -2.438 25.192 1.00 85.00 192 THR A N 1
ATOM 1500 C CA . THR A 1 192 ? -29.055 -2.217 24.824 1.00 85.00 192 THR A CA 1
ATOM 1501 C C . THR A 1 192 ? -28.178 -3.070 25.732 1.00 85.00 192 THR A C 1
ATOM 1503 O O . THR A 1 192 ? -28.210 -2.906 26.948 1.00 85.00 192 THR A O 1
ATOM 1506 N N . ILE A 1 193 ? -27.402 -3.983 25.151 1.0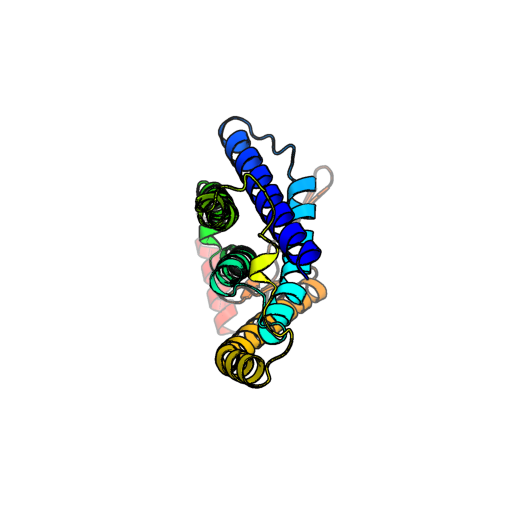0 82.06 193 ILE A N 1
ATOM 1507 C CA . ILE A 1 193 ? -26.425 -4.813 25.857 1.00 82.06 193 ILE A CA 1
ATOM 1508 C C . ILE A 1 193 ? -25.041 -4.255 25.538 1.00 82.06 193 ILE A C 1
ATOM 1510 O O . ILE A 1 193 ? -24.627 -4.231 24.380 1.00 82.06 193 ILE A O 1
ATOM 1514 N N . ARG A 1 194 ? -24.331 -3.799 26.569 1.00 81.69 194 ARG A N 1
ATOM 1515 C CA . ARG A 1 194 ? -22.954 -3.308 26.476 1.00 81.69 194 ARG A CA 1
ATOM 1516 C C . ARG A 1 194 ? -22.017 -4.392 26.994 1.00 81.69 194 ARG A C 1
ATOM 1518 O O . ARG A 1 194 ? -22.112 -4.775 28.156 1.00 81.69 194 ARG A O 1
ATOM 1525 N N . LEU A 1 195 ? -21.157 -4.914 26.127 1.00 79.56 195 LEU A N 1
ATOM 1526 C CA . LEU A 1 195 ? -20.140 -5.900 26.478 1.00 79.56 195 LEU A CA 1
ATOM 1527 C C . LEU A 1 195 ? -18.780 -5.206 26.486 1.00 79.56 195 LEU A C 1
ATOM 1529 O O . LEU A 1 195 ? -18.205 -4.936 25.429 1.00 79.56 195 LEU A O 1
ATOM 1533 N N . ALA A 1 196 ? -18.290 -4.908 27.687 1.00 78.31 196 ALA A N 1
ATOM 1534 C CA . ALA A 1 196 ? -16.944 -4.406 27.909 1.00 78.31 196 ALA A CA 1
ATOM 1535 C C . ALA A 1 196 ? -16.002 -5.589 28.153 1.00 78.31 196 ALA A C 1
ATOM 1537 O O . ALA A 1 196 ? -16.232 -6.404 29.048 1.00 78.31 196 ALA A O 1
ATOM 1538 N N . ALA A 1 197 ? -14.955 -5.696 27.341 1.00 75.44 197 ALA A N 1
ATOM 1539 C CA . ALA A 1 197 ? -13.928 -6.706 27.536 1.00 75.44 197 ALA A CA 1
ATOM 1540 C C . ALA A 1 197 ? -13.041 -6.328 28.729 1.00 75.44 197 ALA A C 1
ATOM 1542 O O . ALA A 1 197 ? -12.590 -5.187 28.827 1.00 75.44 197 ALA A O 1
ATOM 1543 N N . MET A 1 198 ? -12.777 -7.288 29.614 1.00 71.50 198 MET A N 1
ATOM 1544 C CA . MET A 1 198 ? -11.836 -7.134 30.723 1.00 71.50 198 MET A CA 1
ATOM 1545 C C . MET A 1 198 ? -10.734 -8.182 30.616 1.00 71.50 198 MET A C 1
ATOM 1547 O O . MET A 1 198 ? -11.007 -9.361 30.390 1.00 71.50 198 MET A O 1
ATOM 1551 N N . ILE A 1 199 ? -9.491 -7.746 30.806 1.00 71.50 199 ILE A N 1
ATOM 1552 C CA . ILE A 1 199 ? -8.350 -8.638 31.002 1.00 71.50 199 ILE A CA 1
ATOM 1553 C C . ILE A 1 199 ? -8.224 -8.859 32.503 1.00 71.50 199 ILE A C 1
ATOM 1555 O O . ILE A 1 199 ? -7.994 -7.912 33.251 1.00 71.50 199 ILE A O 1
ATOM 1559 N N . HIS A 1 200 ? -8.375 -10.104 32.945 1.00 69.50 200 HIS A N 1
ATOM 1560 C CA . HIS A 1 200 ? -8.125 -10.452 34.335 1.00 69.50 200 HIS A CA 1
ATOM 1561 C C . HIS A 1 200 ? -6.612 -10.587 34.539 1.00 69.50 200 HIS A C 1
ATOM 1563 O O . HIS A 1 200 ? -6.033 -11.637 34.264 1.00 69.50 200 HIS A O 1
ATOM 1569 N N . VAL A 1 201 ? -5.960 -9.514 34.983 1.00 66.88 201 VAL A N 1
ATOM 1570 C CA . VAL A 1 201 ? -4.585 -9.589 35.490 1.00 66.88 201 VAL A CA 1
ATOM 1571 C C . VAL A 1 201 ? -4.693 -10.026 36.945 1.00 66.88 201 VAL A C 1
ATOM 1573 O O . VAL A 1 201 ? -5.383 -9.375 37.722 1.00 66.88 201 VAL A O 1
ATOM 1576 N N . GLY A 1 202 ? -4.085 -11.156 37.308 1.00 68.38 202 GLY A N 1
ATOM 1577 C CA . GLY A 1 202 ? -4.120 -11.714 38.666 1.00 68.38 202 GLY A CA 1
ATOM 1578 C C . GLY A 1 202 ? -3.277 -10.921 39.669 1.00 68.38 202 GLY A C 1
ATOM 1579 O O . GLY A 1 202 ? -2.491 -11.515 40.399 1.00 68.38 202 GLY A O 1
ATOM 1580 N N . ASP A 1 203 ? -3.400 -9.596 39.668 1.00 72.38 203 ASP A N 1
ATOM 1581 C CA . ASP A 1 203 ? -2.680 -8.683 40.546 1.00 72.38 203 ASP A CA 1
ATOM 1582 C C . ASP A 1 203 ? -3.679 -7.890 41.394 1.00 72.38 203 ASP A C 1
ATOM 1584 O O . ASP A 1 203 ? -4.556 -7.191 40.884 1.00 72.38 203 ASP A O 1
ATOM 1588 N N . ARG A 1 204 ? -3.552 -8.026 42.714 1.00 75.88 204 ARG A N 1
ATOM 1589 C CA . ARG A 1 204 ? -4.429 -7.384 43.694 1.00 75.88 204 ARG A CA 1
ATOM 1590 C C . ARG A 1 204 ? -4.332 -5.858 43.629 1.00 75.88 204 ARG A C 1
ATOM 1592 O O . ARG A 1 204 ? -5.360 -5.202 43.755 1.00 75.88 204 ARG A O 1
ATOM 1599 N N . GLN A 1 205 ? -3.138 -5.310 43.386 1.00 78.75 205 GLN A N 1
ATOM 1600 C CA . GLN A 1 205 ? -2.928 -3.857 43.331 1.00 78.75 205 GLN A CA 1
ATOM 1601 C C . GLN A 1 205 ? -3.695 -3.220 42.165 1.00 78.75 205 GLN A C 1
ATOM 1603 O O . GLN A 1 205 ? -4.313 -2.171 42.329 1.00 78.75 205 GLN A O 1
ATOM 1608 N N . TYR A 1 206 ? -3.752 -3.906 41.021 1.00 72.44 206 TYR A N 1
ATOM 1609 C CA . TYR A 1 206 ? -4.498 -3.448 39.850 1.00 72.44 206 TYR A CA 1
ATOM 1610 C C . TYR A 1 206 ? -6.008 -3.318 40.116 1.00 72.44 206 TYR A C 1
ATOM 1612 O O . TYR A 1 206 ? -6.633 -2.352 39.677 1.00 72.44 206 TYR A O 1
ATOM 1620 N N . TYR A 1 207 ? -6.612 -4.260 40.852 1.00 73.56 207 TYR A N 1
ATOM 1621 C CA . TYR A 1 207 ? -8.039 -4.184 41.196 1.00 73.56 207 TYR A CA 1
ATOM 1622 C C . TYR A 1 207 ? -8.358 -3.040 42.154 1.00 73.56 207 TYR A C 1
ATOM 1624 O O . TYR A 1 207 ? -9.394 -2.391 41.990 1.00 73.56 207 TYR A O 1
ATOM 1632 N N . ASP A 1 208 ? -7.472 -2.778 43.115 1.00 78.81 208 ASP A N 1
ATOM 1633 C CA . ASP A 1 208 ? -7.628 -1.675 44.061 1.00 78.81 208 ASP A CA 1
ATOM 1634 C C . ASP A 1 208 ? -7.568 -0.315 43.326 1.00 78.81 208 ASP A C 1
ATOM 1636 O O . ASP A 1 208 ? -8.413 0.556 43.552 1.00 78.81 208 ASP A O 1
ATOM 1640 N N . GLU A 1 209 ? -6.650 -0.158 42.363 1.00 80.56 209 GLU A N 1
ATOM 1641 C CA . GLU A 1 209 ? -6.538 1.043 41.518 1.00 80.56 209 GLU A CA 1
ATOM 1642 C C . GLU A 1 209 ? -7.725 1.214 40.555 1.00 80.56 209 GLU A C 1
ATOM 1644 O O . GLU A 1 209 ? -8.295 2.307 40.439 1.00 80.56 209 GLU A O 1
ATOM 1649 N N . LEU A 1 210 ? -8.149 0.136 39.884 1.00 68.94 210 LEU A N 1
ATOM 1650 C CA . LEU A 1 210 ? -9.272 0.167 38.947 1.00 68.94 210 LEU A CA 1
ATOM 1651 C C . LEU A 1 210 ? -10.580 0.537 39.662 1.00 68.94 210 LEU A C 1
ATOM 1653 O O . LEU A 1 210 ? -11.321 1.398 39.179 1.00 68.94 210 LEU A O 1
ATOM 1657 N N . ALA A 1 211 ? -10.846 -0.060 40.828 1.00 74.62 211 ALA A N 1
ATOM 1658 C CA . ALA A 1 211 ? -12.018 0.258 41.640 1.00 74.62 211 ALA A CA 1
ATOM 1659 C C . ALA A 1 211 ? -12.020 1.730 42.093 1.00 74.62 211 ALA A C 1
ATOM 1661 O O . ALA A 1 211 ? -13.063 2.387 42.037 1.00 74.62 211 ALA A O 1
ATOM 1662 N N . GLY A 1 212 ? -10.853 2.270 42.462 1.00 75.75 212 GLY A N 1
ATOM 1663 C CA . GLY A 1 212 ? -10.687 3.687 42.793 1.00 75.75 212 GLY A CA 1
ATOM 1664 C C . GLY A 1 212 ? -10.973 4.624 41.612 1.00 75.75 212 GLY A C 1
ATOM 1665 O O . GLY A 1 212 ? -11.671 5.626 41.772 1.00 75.75 212 GLY A O 1
ATOM 1666 N N . SER A 1 213 ? -10.505 4.277 40.408 1.00 73.31 213 SER A N 1
ATOM 1667 C CA . SER A 1 213 ? -10.688 5.100 39.200 1.00 73.31 213 SER A CA 1
ATOM 1668 C C . SER A 1 213 ? -12.147 5.189 38.726 1.00 73.31 213 SER A C 1
ATOM 1670 O O . SER A 1 213 ? -12.591 6.239 38.262 1.00 73.31 213 SER A O 1
ATOM 1672 N N . LEU A 1 214 ? -12.922 4.111 38.891 1.00 66.56 214 LEU A N 1
ATOM 1673 C CA . LEU A 1 214 ? -14.340 4.057 38.516 1.00 66.56 214 LEU A CA 1
ATOM 1674 C C . LEU A 1 214 ? -15.242 4.774 39.532 1.00 66.56 214 LEU A C 1
ATOM 1676 O O . LEU A 1 214 ? -16.294 5.297 39.161 1.00 66.56 214 LEU A O 1
ATOM 1680 N N . ALA A 1 215 ? -14.839 4.820 40.805 1.00 57.38 215 ALA A N 1
ATOM 1681 C CA . ALA A 1 215 ? -15.576 5.517 41.856 1.00 57.38 215 ALA A CA 1
ATOM 1682 C C . ALA A 1 215 ? -15.477 7.049 41.733 1.00 57.38 215 ALA A C 1
ATOM 1684 O O . ALA A 1 215 ? -16.442 7.747 42.039 1.00 57.38 215 ALA A O 1
ATOM 1685 N N . ALA A 1 216 ? -14.357 7.574 41.226 1.00 53.97 216 ALA A N 1
ATOM 1686 C CA . ALA A 1 216 ? -14.134 9.013 41.057 1.00 53.97 216 ALA A CA 1
ATOM 1687 C C . ALA A 1 216 ? -14.971 9.660 39.929 1.00 53.97 216 ALA A C 1
ATOM 1689 O O . ALA A 1 216 ? -15.095 10.880 39.884 1.00 53.97 216 ALA A O 1
ATOM 1690 N N . GLY A 1 217 ? -15.567 8.863 39.032 1.00 48.22 217 GLY A N 1
ATOM 1691 C CA . GLY A 1 217 ? -16.404 9.334 37.917 1.00 48.22 217 GLY A CA 1
ATOM 1692 C C . GLY A 1 217 ? -17.900 9.486 38.228 1.00 48.22 217 GLY A C 1
ATOM 1693 O O . GLY A 1 217 ? -18.684 9.692 37.303 1.00 48.22 217 GLY A O 1
ATOM 1694 N N . ARG A 1 218 ? -18.324 9.347 39.493 1.00 42.69 218 ARG A N 1
ATOM 1695 C CA . ARG A 1 218 ? -19.696 9.642 39.945 1.00 42.69 218 ARG A CA 1
ATOM 1696 C C . ARG A 1 218 ? -19.739 10.983 40.686 1.00 42.69 218 ARG A C 1
ATOM 1698 O O . ARG A 1 218 ? -19.793 11.003 41.913 1.00 42.69 218 ARG A O 1
ATOM 1705 N N . LEU A 1 219 ? -19.740 12.078 39.929 1.00 37.78 219 LEU A N 1
ATOM 1706 C CA . LEU A 1 219 ? -20.271 13.384 40.334 1.00 37.78 219 LEU A CA 1
ATOM 1707 C C . LEU A 1 219 ? -21.174 13.902 39.216 1.00 37.78 219 LEU A C 1
ATOM 1709 O O . LEU A 1 219 ? -20.729 13.849 38.047 1.00 37.78 219 LEU A O 1
#

Secondary structure (DSSP, 8-state):
-HHHHHHHHHHHHHHHHHHHHHHHHHHH-S--TTHHHHHHHHHHHHHHHHHHHHHHHHBTTS-HHHHHHHHHHHHHHHHHHHH-THHHH-HHHHHHHHHHHHHHHHHHHHHHHTTS---SS--GGGG-S-SB-HHHHHHHHHHHTTHHHHHHHHHHHHHHHHHHHHHTTTSEEEETTEEEE--EEEEETTEEEEE--------H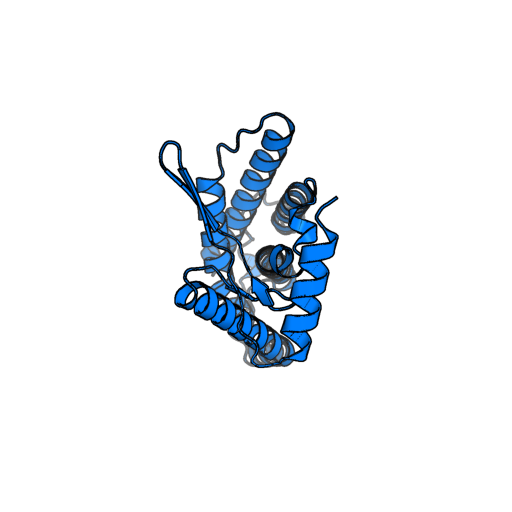HHHHHHHHHHHTT--

Foldseek 3Di:
DQVLVLVLLVLLLVLLVLLLVQLVVCVVDVDRPCVVVSVVSLVVSLVSLVVVLVQQLFFPLDPCVLSVVLSCLSVCVVCVCQQPVVLVVPSCSSNVSSVVSNVSSCVVVVVQCVVPDNDSGDDPVSRPDDTGDPVSNVVSVVVCPVVVVVVVVVVVQVVVQVVCCVVVVHQWGQGPVGIDGDWDWDDDDPDIDIDTDDDDDVDPVVVVVVVVVVVVPPD